Protein AF-0000000078832666 (afdb_homodimer)

Organism: Myxococcus xanthus (strain DK1622) (NCBI:txid246197)

InterPro domains:
  IPR035223 Protein of unknown function DUF5335 [PF17269] (32-147)

Structure (mmCIF, N/CA/C/O backbone):
data_AF-0000000078832666-model_v1
#
loop_
_entity.id
_entity.type
_entity.pdbx_description
1 polymer 'Uncharacterized protein'
#
loop_
_atom_site.group_PDB
_atom_site.id
_atom_site.type_symbol
_atom_site.label_atom_id
_atom_site.label_alt_id
_atom_site.label_comp_id
_atom_site.label_asym_id
_atom_site.label_entity_id
_atom_site.label_seq_id
_atom_site.pdbx_PDB_ins_code
_atom_site.Cartn_x
_atom_site.Cartn_y
_atom_site.Cartn_z
_atom_site.occupancy
_atom_site.B_iso_or_equiv
_atom_site.auth_seq_id
_atom_site.auth_comp_id
_atom_site.auth_asym_id
_atom_site.auth_atom_id
_atom_site.pdbx_PDB_model_num
ATOM 1 N N . MET A 1 1 ? 48.719 45.406 58.094 1 28.77 1 MET A N 1
ATOM 2 C CA . MET A 1 1 ? 47.281 45.094 58.125 1 28.77 1 MET A CA 1
ATOM 3 C C . MET A 1 1 ? 46.875 44.344 56.844 1 28.77 1 MET A C 1
ATOM 5 O O . MET A 1 1 ? 47.125 44.812 55.75 1 28.77 1 MET A O 1
ATOM 9 N N . PRO A 1 2 ? 46.875 42.969 56.812 1 40.22 2 PRO A N 1
ATOM 10 C CA . PRO A 1 2 ? 46.688 42.156 55.625 1 40.22 2 PRO A CA 1
ATOM 11 C C . PRO A 1 2 ? 45.312 42.344 54.969 1 40.22 2 PRO A C 1
ATOM 13 O O . PRO A 1 2 ? 44.344 42.719 55.656 1 40.22 2 PRO A O 1
ATOM 16 N N . GLY A 1 3 ? 45.219 42.969 53.781 1 34.78 3 GLY A N 1
ATOM 17 C CA . GLY A 1 3 ? 44.062 43.344 53 1 34.78 3 GLY A CA 1
ATOM 18 C C . GLY A 1 3 ? 43.156 42.156 52.719 1 34.78 3 GLY A C 1
ATOM 19 O O . GLY A 1 3 ? 43.625 41.062 52.375 1 34.78 3 GLY A O 1
ATOM 20 N N . LYS A 1 4 ? 42.031 42.125 53.438 1 39.5 4 LYS A N 1
ATOM 21 C CA . LYS A 1 4 ? 40.938 41.156 53.438 1 39.5 4 LYS A CA 1
ATOM 22 C C . LYS A 1 4 ? 40.406 40.938 52.031 1 39.5 4 LYS A C 1
ATOM 24 O O . LYS A 1 4 ? 39.875 41.875 51.406 1 39.5 4 LYS A O 1
ATOM 29 N N . GLN A 1 5 ? 41.094 40.188 51.188 1 34.72 5 GLN A N 1
ATOM 30 C CA . GLN A 1 5 ? 40.531 39.906 49.875 1 34.72 5 GLN A CA 1
ATOM 31 C C . GLN A 1 5 ? 39.125 39.344 49.969 1 34.72 5 GLN A C 1
ATOM 33 O O . GLN A 1 5 ? 38.906 38.406 50.75 1 34.72 5 GLN A O 1
ATOM 38 N N . ALA A 1 6 ? 38.156 40.094 49.688 1 35.28 6 ALA A N 1
ATOM 39 C CA . ALA A 1 6 ? 36.719 39.812 49.594 1 35.28 6 ALA A CA 1
ATOM 40 C C . ALA A 1 6 ? 36.469 38.562 48.75 1 35.28 6 ALA A C 1
ATOM 42 O O . ALA A 1 6 ? 36.875 38.531 47.594 1 35.28 6 ALA A O 1
ATOM 43 N N . ARG A 1 7 ? 36.406 37.406 49.312 1 34.41 7 ARG A N 1
ATOM 44 C CA . ARG A 1 7 ? 36.031 36.156 48.656 1 34.41 7 ARG A CA 1
ATOM 45 C C . ARG A 1 7 ? 34.719 36.281 47.906 1 34.41 7 ARG A C 1
ATOM 47 O O . ARG A 1 7 ? 33.719 36.719 48.5 1 34.41 7 ARG A O 1
ATOM 54 N N . SER A 1 8 ? 34.781 36.656 46.594 1 31.84 8 SER A N 1
ATOM 55 C CA . SER A 1 8 ? 33.594 36.75 45.719 1 31.84 8 SER A CA 1
ATOM 56 C C . SER A 1 8 ? 32.688 35.531 45.875 1 31.84 8 SER A C 1
ATOM 58 O O . SER A 1 8 ? 33.188 34.406 45.938 1 31.84 8 SER A O 1
ATOM 60 N N . THR A 1 9 ? 31.609 35.656 46.656 1 35.62 9 THR A N 1
ATOM 61 C CA . THR A 1 9 ? 30.594 34.625 46.844 1 35.62 9 THR A CA 1
ATOM 62 C C . THR A 1 9 ? 30.047 34.156 45.5 1 35.62 9 THR A C 1
ATOM 64 O O . THR A 1 9 ? 29.719 34.938 44.625 1 35.62 9 THR A O 1
ATOM 67 N N . PRO A 1 10 ? 30.578 33.031 45 1 36.12 10 PRO A N 1
ATOM 68 C CA . PRO A 1 10 ? 30.094 32.531 43.719 1 36.12 10 PRO A CA 1
ATOM 69 C C . PRO A 1 10 ? 28.562 32.531 43.625 1 36.12 10 PRO A C 1
ATOM 71 O O . PRO A 1 10 ? 27.875 32.25 44.594 1 36.12 10 PRO A O 1
ATOM 74 N N . ARG A 1 11 ? 27.938 33.438 42.812 1 31.14 11 ARG A N 1
ATOM 75 C CA . ARG A 1 11 ? 26.516 33.5 42.531 1 31.14 11 ARG A CA 1
ATOM 76 C C . ARG A 1 11 ? 25.969 32.125 42.156 1 31.14 11 ARG A C 1
ATOM 78 O O . ARG A 1 11 ? 26.5 31.453 41.281 1 31.14 11 ARG A O 1
ATOM 85 N N . THR A 1 12 ? 25.359 31.422 43.125 1 30.7 12 THR A N 1
ATOM 86 C CA . THR A 1 12 ? 24.641 30.172 42.906 1 30.7 12 THR A CA 1
ATOM 87 C C . THR A 1 12 ? 23.594 30.328 41.812 1 30.7 12 THR A C 1
ATOM 89 O O . THR A 1 12 ? 22.766 31.234 41.844 1 30.7 12 THR A O 1
ATOM 92 N N . HIS A 1 13 ? 23.906 30.047 40.531 1 27.94 13 HIS A N 1
ATOM 93 C CA . HIS A 1 13 ? 22.953 29.984 39.438 1 27.94 13 HIS A CA 1
ATOM 94 C C . HIS A 1 13 ? 21.719 29.172 39.844 1 27.94 13 HIS A C 1
ATOM 96 O O . HIS A 1 13 ? 21.844 28.062 40.375 1 27.94 13 HIS A O 1
ATOM 102 N N . LYS A 1 14 ? 20.656 29.906 40.25 1 32.69 14 LYS A N 1
ATOM 103 C CA . LYS A 1 14 ? 19.391 29.234 40.469 1 32.69 14 LYS A CA 1
ATOM 104 C C . LYS A 1 14 ? 19.031 28.312 39.312 1 32.69 14 LYS A C 1
ATOM 106 O O . LYS A 1 14 ? 19.078 28.719 38.156 1 32.69 14 LYS A O 1
ATOM 111 N N . PRO A 1 15 ? 19.047 26.984 39.5 1 29.42 15 PRO A N 1
ATOM 112 C CA . PRO A 1 15 ? 18.609 26.094 38.406 1 29.42 15 PRO A CA 1
ATOM 113 C C . PRO A 1 15 ? 17.188 26.406 37.938 1 29.42 15 PRO A C 1
ATOM 115 O O . PRO A 1 15 ? 16.297 26.656 38.75 1 29.42 15 PRO A O 1
ATOM 118 N N . TYR A 1 16 ? 16.953 27.172 36.875 1 27.92 16 TYR A N 1
ATOM 119 C CA . TYR A 1 16 ? 15.633 27.281 36.25 1 27.92 16 TYR A CA 1
ATOM 120 C C . TYR A 1 16 ? 14.953 25.922 36.188 1 27.92 16 TYR A C 1
ATOM 122 O O . TYR A 1 16 ? 15.438 24.984 35.531 1 27.92 16 TYR A O 1
ATOM 130 N N . GLY A 1 17 ? 14.336 25.422 37.219 1 27.14 17 GLY A N 1
ATOM 131 C CA . GLY A 1 17 ? 13.438 24.281 37.188 1 27.14 17 GLY A CA 1
ATOM 132 C C . GLY A 1 17 ? 12.422 24.359 36.062 1 27.14 17 GLY A C 1
ATOM 133 O O . GLY A 1 17 ? 11.523 25.188 36.094 1 27.14 17 GLY A O 1
ATOM 134 N N . PHE A 1 18 ? 12.719 24.203 34.812 1 31.17 18 PHE A N 1
ATOM 135 C CA . PHE A 1 18 ? 11.695 23.953 33.781 1 31.17 18 PHE A CA 1
ATOM 136 C C . PHE A 1 18 ? 10.648 22.969 34.281 1 31.17 18 PHE A C 1
ATOM 138 O O . PHE A 1 18 ? 10.914 21.766 34.375 1 31.17 18 PHE A O 1
ATOM 145 N N . ALA A 1 19 ? 9.82 23.328 35.188 1 30.55 19 ALA A N 1
ATOM 146 C CA . ALA A 1 19 ? 8.633 22.516 35.438 1 30.55 19 ALA A CA 1
ATOM 147 C C . ALA A 1 19 ? 7.941 22.125 34.156 1 30.55 19 ALA A C 1
ATOM 149 O O . ALA A 1 19 ? 7.531 22.984 33.375 1 30.55 19 ALA A O 1
ATOM 150 N N . GLU A 1 20 ? 8.344 21.109 33.531 1 36.34 20 GLU A N 1
ATOM 151 C CA . GLU A 1 20 ? 7.504 20.484 32.531 1 36.34 20 GLU A CA 1
ATOM 152 C C . GLU A 1 20 ? 6.039 20.469 32.938 1 36.34 20 GLU A C 1
ATOM 154 O O . GLU A 1 20 ? 5.684 19.844 33.938 1 36.34 20 GLU A O 1
ATOM 159 N N . GLN A 1 21 ? 5.441 21.578 32.875 1 33.34 21 GLN A N 1
ATOM 160 C CA . GLN A 1 21 ? 3.998 21.562 33.094 1 33.34 21 GLN A CA 1
ATOM 161 C C . GLN A 1 21 ? 3.346 20.391 32.406 1 33.34 21 GLN A C 1
ATOM 163 O O . GLN A 1 21 ? 3.123 20.422 31.188 1 33.34 21 GLN A O 1
ATOM 168 N N . ARG A 1 22 ? 3.736 19.188 32.656 1 36.84 22 ARG A N 1
ATOM 169 C CA . ARG A 1 22 ? 2.912 18.047 32.25 1 36.84 22 ARG A CA 1
ATOM 170 C C . ARG A 1 22 ? 1.461 18.25 32.688 1 36.84 22 ARG A C 1
ATOM 172 O O . ARG A 1 22 ? 1.189 18.562 33.844 1 36.84 22 ARG A O 1
ATOM 179 N N . ASN A 1 23 ? 0.633 18.703 31.828 1 40.34 23 ASN A N 1
ATOM 180 C CA . ASN A 1 23 ? -0.759 18.719 32.25 1 40.34 23 ASN A CA 1
ATOM 181 C C . ASN A 1 23 ? -1.126 17.453 33.031 1 40.34 23 ASN A C 1
ATOM 183 O O . ASN A 1 23 ? -0.578 16.391 32.781 1 40.34 23 ASN A O 1
ATOM 187 N N . PRO A 1 24 ? -1.604 17.438 34.156 1 41.22 24 PRO A N 1
ATOM 188 C CA . PRO A 1 24 ? -1.854 16.391 35.156 1 41.22 24 PRO A CA 1
ATOM 189 C C . PRO A 1 24 ? -2.299 15.078 34.5 1 41.22 24 PRO A C 1
ATOM 191 O O . PRO A 1 24 ? -1.975 14 35 1 41.22 24 PRO A O 1
ATOM 194 N N . GLU A 1 25 ? -3.498 15.047 33.75 1 46.56 25 GLU A N 1
ATOM 195 C CA . GLU A 1 25 ? -4.09 13.742 33.438 1 46.56 25 GLU A CA 1
ATOM 196 C C . GLU A 1 25 ? -3.24 12.977 32.438 1 46.56 25 GLU A C 1
ATOM 198 O O . GLU A 1 25 ? -3.529 11.812 32.156 1 46.56 25 GLU A O 1
ATOM 203 N N . GLY A 1 26 ? -2.037 13.133 32.188 1 46.75 26 GLY A N 1
ATOM 204 C CA . GLY A 1 26 ? -1.069 12.578 31.25 1 46.75 26 GLY A CA 1
ATOM 205 C C . GLY A 1 26 ? -1.491 12.711 29.812 1 46.75 26 GLY A C 1
ATOM 206 O O . GLY A 1 26 ? -1.024 11.961 28.938 1 46.75 26 GLY A O 1
ATOM 207 N N . LYS A 1 27 ? -2.703 13.234 29.625 1 50.34 27 LYS A N 1
ATOM 208 C CA . LYS A 1 27 ? -3.273 13.328 28.297 1 50.34 27 LYS A CA 1
ATOM 209 C C . LYS A 1 27 ? -2.434 14.242 27.391 1 50.34 27 LYS A C 1
ATOM 211 O O . LYS A 1 27 ? -2.148 15.383 27.766 1 50.34 27 LYS A O 1
ATOM 216 N N . HIS A 1 28 ? -1.404 13.727 26.734 1 54.88 28 HIS A N 1
ATOM 217 C CA . HIS A 1 28 ? -0.66 14.445 25.719 1 54.88 28 HIS A CA 1
ATOM 218 C C . HIS A 1 28 ? -1.58 15.344 24.891 1 54.88 28 HIS A C 1
ATOM 220 O O . HIS A 1 28 ? -2.654 14.922 24.469 1 54.88 28 HIS A O 1
ATOM 226 N N . MET A 1 29 ? -1.507 16.578 25.219 1 65.25 29 MET A N 1
ATOM 227 C CA . MET A 1 29 ? -2.336 17.562 24.516 1 65.25 29 MET A CA 1
ATOM 228 C C . MET A 1 29 ? -2.004 17.594 23.031 1 65.25 29 MET A C 1
ATOM 230 O O . MET A 1 29 ? -0.833 17.547 22.656 1 65.25 29 MET A O 1
ATOM 234 N N . HIS A 1 30 ? -2.779 17.031 22.156 1 80.38 30 HIS A N 1
ATOM 235 C CA . HIS A 1 30 ? -2.717 17.094 20.703 1 80.38 30 HIS A CA 1
ATOM 236 C C . HIS A 1 30 ? -3.396 18.344 20.172 1 80.38 30 HIS A C 1
ATOM 238 O O . HIS A 1 30 ? -4.316 18.875 20.797 1 80.38 30 HIS A O 1
ATOM 244 N N . HIS A 1 31 ? -2.537 19.156 19.422 1 91.38 31 HIS A N 1
ATOM 245 C CA . HIS A 1 31 ? -3.113 20.281 18.672 1 91.38 31 HIS A CA 1
ATOM 246 C C . HIS A 1 31 ? -3.393 19.891 17.234 1 91.38 31 HIS A C 1
ATOM 248 O O . HIS A 1 31 ? -2.572 19.234 16.594 1 91.38 31 HIS A O 1
ATOM 254 N N . THR A 1 32 ? -4.551 20.219 16.781 1 95.62 32 THR A N 1
ATOM 255 C CA . THR A 1 32 ? -4.93 19.969 15.406 1 95.62 32 THR A CA 1
ATOM 256 C C . THR A 1 32 ? -5.07 21.266 14.625 1 95.62 32 THR A C 1
ATOM 258 O O . THR A 1 32 ? -5.754 22.188 15.07 1 95.62 32 THR A O 1
ATOM 261 N N . ARG A 1 33 ? -4.297 21.344 13.516 1 96.31 33 ARG A N 1
ATOM 262 C CA . ARG A 1 33 ? -4.336 22.531 12.664 1 96.31 33 ARG A CA 1
ATOM 263 C C . ARG A 1 33 ? -4.789 22.172 11.25 1 96.31 33 ARG A C 1
ATOM 265 O O . ARG A 1 33 ? -4.289 21.219 10.656 1 96.31 33 ARG A O 1
ATOM 272 N N . GLU A 1 34 ? -5.723 22.969 10.734 1 98.06 34 GLU A N 1
ATOM 273 C CA . GLU A 1 34 ? -6.098 22.797 9.336 1 98.06 34 GLU A CA 1
ATOM 274 C C . GLU A 1 34 ? -5.16 23.578 8.414 1 98.06 34 GLU A C 1
ATOM 276 O O . GLU A 1 34 ? -4.875 24.75 8.664 1 98.06 34 GLU A O 1
ATOM 281 N N . ILE A 1 35 ? -4.695 22.938 7.375 1 98.31 35 ILE A N 1
ATOM 282 C CA . ILE A 1 35 ? -3.85 23.594 6.383 1 98.31 35 ILE A CA 1
ATOM 283 C C . ILE A 1 35 ? -4.719 24.25 5.309 1 98.31 35 ILE A C 1
ATOM 285 O O . ILE A 1 35 ? -5.539 23.578 4.68 1 98.31 35 ILE A O 1
ATOM 289 N N . PRO A 1 36 ? -4.566 25.578 5.121 1 98.19 36 PRO A N 1
ATOM 290 C CA . PRO A 1 36 ? -5.363 26.219 4.074 1 98.19 36 PRO A CA 1
ATOM 291 C C . PRO A 1 36 ? -5.086 25.656 2.686 1 98.19 36 PRO A C 1
ATOM 293 O O . PRO A 1 36 ? -3.941 25.328 2.365 1 98.19 36 PRO A O 1
ATOM 296 N N . ARG A 1 37 ? -6.09 25.578 1.896 1 96.5 37 ARG A N 1
ATOM 297 C CA . ARG A 1 37 ? -6.023 24.938 0.587 1 96.5 37 ARG A CA 1
ATOM 298 C C . ARG A 1 37 ? -4.945 25.578 -0.281 1 96.5 37 ARG A C 1
ATOM 300 O O . ARG A 1 37 ? -4.242 24.875 -1.016 1 96.5 37 ARG A O 1
ATOM 307 N N . GLU A 1 38 ? -4.82 26.859 -0.202 1 95.69 38 GLU A N 1
ATOM 308 C CA . GLU A 1 38 ? -3.842 27.578 -1.016 1 95.69 38 GLU A CA 1
ATOM 309 C C . GLU A 1 38 ? -2.416 27.172 -0.643 1 95.69 38 GLU A C 1
ATOM 311 O O . GLU A 1 38 ? -1.483 27.391 -1.42 1 95.69 38 GLU A O 1
ATOM 316 N N . GLY A 1 39 ? -2.248 26.562 0.515 1 97.19 39 GLY A N 1
ATOM 317 C CA . GLY A 1 39 ? -0.921 26.203 0.987 1 97.19 39 GLY A CA 1
ATOM 318 C C . GLY A 1 39 ? -0.643 24.703 0.899 1 97.19 39 GLY A C 1
ATOM 319 O O . GLY A 1 39 ? 0.444 24.25 1.259 1 97.19 39 GLY A O 1
ATOM 320 N N . TRP A 1 40 ? -1.52 23.922 0.381 1 98 40 TRP A N 1
ATOM 321 C CA . TRP A 1 40 ? -1.39 22.469 0.393 1 98 40 TRP A CA 1
ATOM 322 C C . TRP A 1 40 ? -0.119 22.031 -0.327 1 98 40 TRP A C 1
ATOM 324 O O . TRP A 1 40 ? 0.646 21.219 0.193 1 98 40 TRP A O 1
ATOM 334 N N . GLY A 1 41 ? 0.063 22.516 -1.473 1 97.12 41 GLY A N 1
ATOM 335 C CA . GLY A 1 41 ? 1.213 22.125 -2.27 1 97.12 41 GLY A CA 1
ATOM 336 C C . GLY A 1 41 ? 2.537 22.375 -1.57 1 97.12 41 GLY A C 1
ATOM 337 O O . GLY A 1 41 ? 3.373 21.469 -1.474 1 97.12 41 GLY A O 1
ATOM 338 N N . ASP A 1 42 ? 2.705 23.562 -1.085 1 97.88 42 ASP A N 1
ATOM 339 C CA . ASP A 1 42 ? 3.939 23.938 -0.396 1 97.88 42 ASP A CA 1
ATOM 340 C C . ASP A 1 42 ? 4.109 23.125 0.89 1 97.88 42 ASP A C 1
ATOM 342 O O . ASP A 1 42 ? 5.211 22.672 1.197 1 97.88 42 ASP A O 1
ATOM 346 N N . TYR A 1 43 ? 3.037 23.016 1.663 1 98.25 43 TYR A N 1
ATOM 347 C CA . TYR A 1 43 ? 3.1 22.297 2.934 1 98.25 43 TYR A CA 1
ATOM 348 C C . TYR A 1 43 ? 3.488 20.844 2.723 1 98.25 43 TYR A C 1
ATOM 350 O O . TYR A 1 43 ? 4.375 20.328 3.408 1 98.25 43 TYR A O 1
ATOM 358 N N . LEU A 1 44 ? 2.865 20.188 1.742 1 98.56 44 LEU A N 1
ATOM 359 C CA . LEU A 1 44 ? 3.119 18.781 1.491 1 98.56 44 LEU A CA 1
ATOM 360 C C . LEU A 1 44 ? 4.523 18.562 0.938 1 98.56 44 LEU A C 1
ATOM 362 O O . LEU A 1 44 ? 5.195 17.594 1.287 1 98.56 44 LEU A O 1
ATOM 366 N N . ALA A 1 45 ? 4.953 19.453 0.082 1 98.19 45 ALA A N 1
ATOM 367 C CA . ALA A 1 45 ? 6.316 19.375 -0.437 1 98.19 45 ALA A CA 1
ATOM 368 C C . ALA A 1 45 ? 7.34 19.484 0.689 1 98.19 45 ALA A C 1
ATOM 370 O O . ALA A 1 45 ? 8.297 18.703 0.748 1 98.19 45 ALA A O 1
ATOM 371 N N . LEU A 1 46 ? 7.141 20.5 1.533 1 98.06 46 LEU A N 1
ATOM 372 C CA . LEU A 1 46 ? 8.023 20.688 2.678 1 98.06 46 LEU A CA 1
ATOM 373 C C . LEU A 1 46 ? 8.008 19.453 3.586 1 98.06 46 LEU A C 1
ATOM 375 O O . LEU A 1 46 ? 9.062 18.969 3.99 1 98.06 46 LEU A O 1
ATOM 379 N N . LEU A 1 47 ? 6.828 19 3.895 1 98 47 LEU A N 1
ATOM 380 C CA . LEU A 1 47 ? 6.66 17.844 4.758 1 98 47 LEU A CA 1
ATOM 381 C C . LEU A 1 47 ? 7.371 16.625 4.176 1 98 47 LEU A C 1
ATOM 383 O O . LEU A 1 47 ? 8.047 15.891 4.898 1 98 47 LEU A O 1
ATOM 387 N N . SER A 1 48 ? 7.125 16.391 2.902 1 98.38 48 SER A N 1
ATOM 388 C CA . SER A 1 48 ? 7.754 15.258 2.221 1 98.38 48 SER A CA 1
ATOM 389 C C . SER A 1 48 ? 9.266 15.289 2.383 1 98.38 48 SER A C 1
ATOM 391 O O . SER A 1 48 ? 9.891 14.258 2.652 1 98.38 48 SER A O 1
ATOM 393 N N . ASN A 1 49 ? 9.812 16.438 2.24 1 98.19 49 ASN A N 1
ATOM 394 C CA . ASN A 1 49 ? 11.258 16.578 2.379 1 98.19 49 ASN A CA 1
ATOM 395 C C . ASN A 1 49 ? 11.703 16.391 3.826 1 98.19 49 ASN A C 1
ATOM 397 O O . ASN A 1 49 ? 12.648 15.641 4.09 1 98.19 49 ASN A O 1
ATOM 401 N N . LEU A 1 50 ? 11 16.984 4.734 1 96.81 50 LEU A N 1
ATOM 402 C CA . LEU A 1 50 ? 11.367 16.953 6.148 1 96.81 50 LEU A CA 1
ATOM 403 C C . LEU A 1 50 ? 11.25 15.539 6.707 1 96.81 50 LEU A C 1
ATOM 405 O O . LEU A 1 50 ? 12.047 15.125 7.555 1 96.81 50 LEU A O 1
ATOM 409 N N . GLU A 1 51 ? 10.242 14.812 6.234 1 96.62 51 GLU A N 1
ATOM 410 C CA . GLU A 1 51 ? 9.93 13.516 6.828 1 96.62 51 GLU A CA 1
ATOM 411 C C . GLU A 1 51 ? 10.406 12.375 5.941 1 96.62 51 GLU A C 1
ATOM 413 O O . GLU A 1 51 ? 9.992 11.227 6.125 1 96.62 51 GLU A O 1
ATOM 418 N N . ARG A 1 52 ? 11.234 12.656 4.984 1 96.56 52 ARG A N 1
ATOM 419 C CA . ARG A 1 52 ? 11.781 11.617 4.117 1 96.56 52 ARG A CA 1
ATOM 420 C C . ARG A 1 52 ? 12.391 10.484 4.938 1 96.56 52 ARG A C 1
ATOM 422 O O . ARG A 1 52 ? 13.094 10.734 5.922 1 96.56 52 ARG A O 1
ATOM 429 N N . ASP A 1 53 ? 12.047 9.25 4.664 1 95.62 53 ASP A N 1
ATOM 430 C CA . ASP A 1 53 ? 12.578 8.031 5.258 1 95.62 53 ASP A CA 1
ATOM 431 C C . ASP A 1 53 ? 12.016 7.812 6.66 1 95.62 53 ASP A C 1
ATOM 433 O O . ASP A 1 53 ? 12.344 6.824 7.324 1 95.62 53 ASP A O 1
ATOM 437 N N . HIS A 1 54 ? 11.164 8.758 7.121 1 95.81 54 HIS A N 1
ATOM 438 C CA . HIS A 1 54 ? 10.492 8.578 8.398 1 95.81 54 HIS A CA 1
ATOM 439 C C . HIS A 1 54 ? 9.484 7.43 8.336 1 95.81 54 HIS A C 1
ATOM 441 O O . HIS A 1 54 ? 8.742 7.305 7.355 1 95.81 54 HIS A O 1
ATOM 447 N N . TRP A 1 55 ? 9.453 6.621 9.367 1 95.56 55 TRP A N 1
ATOM 448 C CA . TRP A 1 55 ? 8.523 5.492 9.391 1 95.56 55 TRP A CA 1
ATOM 449 C C . TRP A 1 55 ? 7.098 5.961 9.648 1 95.56 55 TRP A C 1
ATOM 451 O O . TRP A 1 55 ? 6.848 6.738 10.57 1 95.56 55 TRP A O 1
ATOM 461 N N . VAL A 1 56 ? 6.215 5.441 8.742 1 97.19 56 VAL A N 1
ATOM 462 C CA . VAL A 1 56 ? 4.816 5.844 8.875 1 97.19 56 VAL A CA 1
ATOM 463 C C . VAL A 1 56 ? 3.914 4.617 8.773 1 97.19 56 VAL A C 1
ATOM 465 O O . VAL A 1 56 ? 4.32 3.584 8.234 1 97.19 56 VAL A O 1
ATOM 468 N N . ARG A 1 57 ? 2.771 4.715 9.297 1 96.31 57 ARG A N 1
ATOM 469 C CA . ARG A 1 57 ? 1.634 3.828 9.078 1 96.31 57 ARG A CA 1
ATOM 470 C C . ARG A 1 57 ? 0.463 4.582 8.461 1 96.31 57 ARG A C 1
ATOM 472 O O . ARG A 1 57 ? 0.204 5.734 8.812 1 96.31 57 ARG A O 1
ATOM 479 N N . ILE A 1 58 ? -0.26 3.93 7.539 1 97.56 58 ILE A N 1
ATOM 480 C CA . ILE A 1 58 ? -1.366 4.594 6.859 1 97.56 58 ILE A CA 1
ATOM 481 C C . ILE A 1 58 ? -2.658 3.816 7.09 1 97.56 58 ILE A C 1
ATOM 483 O O . ILE A 1 58 ? -2.68 2.588 6.973 1 97.56 58 ILE A O 1
ATOM 487 N N . GLU A 1 59 ? -3.688 4.492 7.445 1 96.19 59 GLU A N 1
ATOM 488 C CA . GLU A 1 59 ? -5.031 3.941 7.582 1 96.19 59 GLU A CA 1
ATOM 489 C C . GLU A 1 59 ? -6.059 4.797 6.844 1 96.19 59 GLU A C 1
ATOM 491 O O . GLU A 1 59 ? -5.848 5.996 6.648 1 96.19 59 GLU A O 1
ATOM 496 N N . THR A 1 60 ? -7.082 4.176 6.398 1 96.38 60 THR A N 1
ATOM 497 C CA . THR A 1 60 ? -8.258 4.926 5.957 1 96.38 60 THR A CA 1
ATOM 498 C C . THR A 1 60 ? -9.43 4.707 6.91 1 96.38 60 THR A C 1
ATOM 500 O O . THR A 1 60 ? -9.484 3.699 7.617 1 96.38 60 THR A O 1
ATOM 503 N N . GLU A 1 61 ? -10.195 5.699 6.992 1 95.31 61 GLU A N 1
ATOM 504 C CA . GLU A 1 61 ? -11.43 5.645 7.773 1 95.31 61 GLU A CA 1
ATOM 505 C C . GLU A 1 61 ? -12.617 6.16 6.969 1 95.31 61 GLU A C 1
ATOM 507 O O . GLU A 1 61 ? -12.516 7.184 6.289 1 95.31 61 GLU A O 1
ATOM 512 N N . SER A 1 62 ? -13.672 5.449 6.996 1 93.25 62 SER A N 1
ATOM 513 C CA . SER A 1 62 ? -14.93 5.891 6.406 1 93.25 62 SER A CA 1
ATOM 514 C C . SER A 1 62 ? -16.125 5.426 7.242 1 93.25 62 SER A C 1
ATOM 516 O O . SER A 1 62 ? -15.984 4.562 8.109 1 93.25 62 SER A O 1
ATOM 518 N N . VAL A 1 63 ? -17.25 6.094 7.047 1 90.31 63 VAL A N 1
ATOM 519 C CA . VAL A 1 63 ? -18.484 5.742 7.75 1 90.31 63 VAL A CA 1
ATOM 520 C C . VAL A 1 63 ? -18.891 4.32 7.379 1 90.31 63 VAL A C 1
ATOM 522 O O . VAL A 1 63 ? -19.375 3.568 8.227 1 90.31 63 VAL A O 1
ATOM 525 N N . ASP A 1 64 ? -18.594 3.941 6.18 1 86 64 ASP A N 1
ATOM 526 C CA . ASP A 1 64 ? -19.062 2.664 5.652 1 86 64 ASP A CA 1
ATOM 527 C C . ASP A 1 64 ? -18.219 1.508 6.176 1 86 64 ASP A C 1
ATOM 529 O O . ASP A 1 64 ? -18.734 0.414 6.418 1 86 64 ASP A O 1
ATOM 533 N N . PHE A 1 65 ? -16.922 1.715 6.422 1 84.62 65 PHE A N 1
ATOM 534 C CA . PHE A 1 65 ? -16.031 0.583 6.648 1 84.62 65 PHE A CA 1
ATOM 535 C C . PHE A 1 65 ? -15.273 0.745 7.961 1 84.62 65 PHE A C 1
ATOM 537 O O . PHE A 1 65 ? -14.664 -0.206 8.453 1 84.62 65 PHE A O 1
ATOM 544 N N . GLY A 1 66 ? -15.336 1.877 8.57 1 89.88 66 GLY A N 1
ATOM 545 C CA . GLY A 1 66 ? -14.539 2.129 9.758 1 89.88 66 GLY A CA 1
ATOM 546 C C . GLY A 1 66 ? -13.055 2.268 9.453 1 89.88 66 GLY A C 1
ATOM 547 O O . GLY A 1 66 ? -12.672 2.742 8.383 1 89.88 66 GLY A O 1
ATOM 548 N N . ASP A 1 67 ? -12.258 1.908 10.406 1 91 67 ASP A N 1
ATOM 549 C CA . ASP A 1 67 ? -10.812 2.01 10.266 1 91 67 ASP A CA 1
ATOM 550 C C . ASP A 1 67 ? -10.25 0.823 9.492 1 91 67 ASP A C 1
ATOM 552 O O . ASP A 1 67 ? -10.562 -0.33 9.797 1 91 67 ASP A O 1
ATOM 556 N N . GLN A 1 68 ? -9.523 1.108 8.5 1 90.5 68 GLN A N 1
ATOM 557 C CA . GLN A 1 68 ? -8.898 0.073 7.691 1 90.5 68 GLN A CA 1
ATOM 558 C C . GLN A 1 68 ? -7.398 0.317 7.555 1 90.5 68 GLN A C 1
ATOM 560 O O . GLN A 1 68 ? -6.977 1.387 7.105 1 90.5 68 GLN A O 1
ATOM 565 N N . PRO A 1 69 ? -6.609 -0.677 7.898 1 92.56 69 PRO A N 1
ATOM 566 C CA . PRO A 1 69 ? -5.176 -0.526 7.648 1 92.56 69 PRO A CA 1
ATOM 567 C C . PRO A 1 69 ? -4.828 -0.598 6.16 1 92.56 69 PRO A C 1
ATOM 569 O O . PRO A 1 69 ? -5.312 -1.482 5.453 1 92.56 69 PRO A O 1
ATOM 572 N N . LEU A 1 70 ? -4.105 0.364 5.688 1 94.12 70 LEU A N 1
ATOM 573 C CA . LEU A 1 70 ? -3.68 0.373 4.293 1 94.12 70 LEU A CA 1
ATOM 574 C C . LEU A 1 70 ? -2.234 -0.099 4.16 1 94.12 70 LEU A C 1
ATOM 576 O O . LEU A 1 70 ? -1.958 -1.078 3.465 1 94.12 70 LEU A O 1
ATOM 580 N N . ALA A 1 71 ? -1.4 0.512 4.809 1 92.62 71 ALA A N 1
ATOM 581 C CA . ALA A 1 71 ? 0.017 0.161 4.785 1 92.62 71 ALA A CA 1
ATOM 582 C C . ALA A 1 71 ? 0.574 0.043 6.203 1 92.62 71 ALA A C 1
ATOM 584 O O . ALA A 1 71 ? 0.261 0.863 7.07 1 92.62 71 ALA A O 1
ATOM 585 N N . GLY A 1 72 ? 1.364 -0.994 6.41 1 87.44 72 GLY A N 1
ATOM 586 C CA . GLY A 1 72 ? 2.076 -1.137 7.668 1 87.44 72 GLY A CA 1
ATOM 587 C C . GLY A 1 72 ? 3.17 -0.101 7.859 1 87.44 72 GLY A C 1
ATOM 588 O O . GLY A 1 72 ? 3.174 0.933 7.188 1 87.44 72 GLY A O 1
ATOM 589 N N . ARG A 1 73 ? 4.012 -0.394 8.844 1 92.69 73 ARG A N 1
ATOM 590 C CA . ARG A 1 73 ? 5.121 0.506 9.133 1 92.69 73 ARG A CA 1
ATOM 591 C C . ARG A 1 73 ? 6.16 0.476 8.016 1 92.69 73 ARG A C 1
ATOM 593 O O . ARG A 1 73 ? 6.902 -0.498 7.879 1 92.69 73 ARG A O 1
ATOM 600 N N . LEU A 1 74 ? 6.219 1.556 7.207 1 94.94 74 LEU A N 1
ATOM 601 C CA . LEU A 1 74 ? 7.121 1.696 6.066 1 94.94 74 LEU A CA 1
ATOM 602 C C . LEU A 1 74 ? 7.715 3.1 6.016 1 94.94 74 LEU A C 1
ATOM 604 O O . LEU A 1 74 ? 7.086 4.062 6.461 1 94.94 74 LEU A O 1
ATOM 608 N N . PRO A 1 75 ? 8.898 3.221 5.492 1 96.12 75 PRO A N 1
ATOM 609 C CA . PRO A 1 75 ? 9.469 4.566 5.363 1 96.12 75 PRO A CA 1
ATOM 610 C C . PRO A 1 75 ? 8.734 5.418 4.328 1 96.12 75 PRO A C 1
ATOM 612 O O . PRO A 1 75 ? 8.328 4.91 3.277 1 96.12 75 PRO A O 1
ATOM 615 N N . LEU A 1 76 ? 8.625 6.703 4.66 1 97.88 76 LEU A N 1
ATOM 616 C CA . LEU A 1 76 ? 8.023 7.652 3.732 1 97.88 76 LEU A CA 1
ATOM 617 C C . LEU A 1 76 ? 8.977 7.965 2.58 1 97.88 76 LEU A C 1
ATOM 619 O O . LEU A 1 76 ? 10.148 8.273 2.803 1 97.88 76 LEU A O 1
ATOM 623 N N . VAL A 1 77 ? 8.445 7.84 1.402 1 98.25 77 VAL A N 1
ATOM 624 C CA . VAL A 1 77 ? 9.195 8.227 0.214 1 98.25 77 VAL A CA 1
ATOM 625 C C . VAL A 1 77 ? 8.789 9.633 -0.221 1 98.25 77 VAL A C 1
ATOM 627 O O . VAL A 1 77 ? 9.641 10.508 -0.394 1 98.25 77 VAL A O 1
ATOM 630 N N . GLU A 1 78 ? 7.449 9.812 -0.361 1 98.69 78 GLU A N 1
ATOM 631 C CA . GLU A 1 78 ? 6.988 11.102 -0.87 1 98.69 78 GLU A CA 1
ATOM 632 C C . GLU A 1 78 ? 5.516 11.328 -0.552 1 98.69 78 GLU A C 1
ATOM 634 O O . GLU A 1 78 ? 4.727 10.375 -0.531 1 98.69 78 GLU A O 1
ATOM 639 N N . ILE A 1 79 ? 5.156 12.508 -0.277 1 98.62 79 ILE A N 1
ATOM 640 C CA . ILE A 1 79 ? 3.797 13.031 -0.307 1 98.62 79 ILE A CA 1
ATOM 641 C C . ILE A 1 79 ? 3.736 14.258 -1.217 1 98.62 79 ILE A C 1
ATOM 643 O O . ILE A 1 79 ? 4.547 15.18 -1.084 1 98.62 79 ILE A O 1
ATOM 647 N N . ALA A 1 80 ? 2.773 14.297 -2.123 1 98.06 80 ALA A N 1
ATOM 648 C CA . ALA A 1 80 ? 2.742 15.438 -3.041 1 98.06 80 ALA A CA 1
ATOM 649 C C . ALA A 1 80 ? 1.319 15.711 -3.521 1 98.06 80 ALA A C 1
ATOM 651 O O . ALA A 1 80 ? 0.523 14.781 -3.688 1 98.06 80 ALA A O 1
ATOM 652 N N . LEU A 1 81 ? 1.029 16.922 -3.693 1 97.75 81 LEU A N 1
ATOM 653 C CA . LEU A 1 81 ? -0.188 17.344 -4.383 1 97.75 81 LEU A CA 1
ATOM 654 C C . LEU A 1 81 ? 0.003 17.297 -5.895 1 97.75 81 LEU A C 1
ATOM 656 O O . LEU A 1 81 ? 0.976 17.859 -6.414 1 97.75 81 LEU A O 1
ATOM 660 N N . GLU A 1 82 ? -0.893 16.547 -6.535 1 95.25 82 GLU A N 1
ATOM 661 C CA . GLU A 1 82 ? -0.928 16.516 -7.996 1 95.25 82 GLU A CA 1
ATOM 662 C C . GLU A 1 82 ? -2.115 17.312 -8.539 1 95.25 82 GLU A C 1
ATOM 664 O O . GLU A 1 82 ? -3.27 16.953 -8.289 1 95.25 82 GLU A O 1
ATOM 669 N N . SER A 1 83 ? -1.894 18.344 -9.203 1 87.94 83 SER A N 1
ATOM 670 C CA . SER A 1 83 ? -2.973 19.219 -9.641 1 87.94 83 SER A CA 1
ATOM 671 C C . SER A 1 83 ? -3.17 19.141 -11.156 1 87.94 83 SER A C 1
ATOM 673 O O . SER A 1 83 ? -4.094 19.75 -11.703 1 87.94 83 SER A O 1
ATOM 675 N N . LYS A 1 84 ? -2.359 18.266 -11.781 1 78.5 84 LYS A N 1
ATOM 676 C CA . LYS A 1 84 ? -2.523 18.188 -13.227 1 78.5 84 LYS A CA 1
ATOM 677 C C . LYS A 1 84 ? -3.803 17.438 -13.602 1 78.5 84 LYS A C 1
ATOM 679 O O . LYS A 1 84 ? -4.031 16.312 -13.133 1 78.5 84 LYS A O 1
ATOM 684 N N . GLY A 1 85 ? -4.691 18.062 -14.305 1 70.88 85 GLY A N 1
ATOM 685 C CA . GLY A 1 85 ? -5.828 17.375 -14.898 1 70.88 85 GLY A CA 1
ATOM 686 C C . GLY A 1 85 ? -7.121 17.594 -14.141 1 70.88 85 GLY A C 1
ATOM 687 O O . GLY A 1 85 ? -8.188 17.141 -14.562 1 70.88 85 GLY A O 1
ATOM 688 N N . SER A 1 86 ? -7.047 18 -12.93 1 72.62 86 SER A N 1
ATOM 689 C CA . SER A 1 86 ? -8.281 18.266 -12.195 1 72.62 86 SER A CA 1
ATOM 690 C C . SER A 1 86 ? -8.141 19.484 -11.281 1 72.62 86 SER A C 1
ATOM 692 O O . SER A 1 86 ? -7.066 19.719 -10.719 1 72.62 86 SER A O 1
ATOM 694 N N . ASP A 1 87 ? -9.172 20.234 -11.133 1 76.69 87 ASP A N 1
ATOM 695 C CA . ASP A 1 87 ? -9.219 21.406 -10.273 1 76.69 87 ASP A CA 1
ATOM 696 C C . ASP A 1 87 ? -9.039 21.016 -8.805 1 76.69 87 ASP A C 1
ATOM 698 O O . ASP A 1 87 ? -8.414 21.75 -8.031 1 76.69 87 ASP A O 1
ATOM 702 N N . GLN A 1 88 ? -9.562 19.891 -8.5 1 85.25 88 GLN A N 1
ATOM 703 C CA . GLN A 1 88 ? -9.484 19.516 -7.098 1 85.25 88 GLN A CA 1
ATOM 704 C C . GLN A 1 88 ? -8.156 18.812 -6.793 1 85.25 88 GLN A C 1
ATOM 706 O O . GLN A 1 88 ? -7.734 18.75 -5.637 1 85.25 88 GLN A O 1
ATOM 711 N N . GLY A 1 89 ? -7.574 18.406 -7.836 1 93.62 89 GLY A N 1
ATOM 712 C CA . GLY A 1 89 ? -6.281 17.75 -7.707 1 93.62 89 GLY A CA 1
ATOM 713 C C . GLY A 1 89 ? -6.344 16.438 -6.945 1 93.62 89 GLY A C 1
ATOM 714 O O . GLY A 1 89 ? -7.426 15.898 -6.723 1 93.62 89 GLY A O 1
ATOM 715 N N . SER A 1 90 ? -5.227 15.828 -6.676 1 96.75 90 SER A N 1
ATOM 716 C CA . SER A 1 90 ? -5.059 14.609 -5.895 1 96.75 90 SER A CA 1
ATOM 717 C C . SER A 1 90 ? -3.795 14.672 -5.043 1 96.75 90 SER A C 1
ATOM 719 O O . SER A 1 90 ? -2.881 15.445 -5.332 1 96.75 90 SER A O 1
ATOM 721 N N . VAL A 1 91 ? -3.846 13.977 -3.93 1 98 91 VAL A N 1
ATOM 722 C CA . VAL A 1 91 ? -2.643 13.781 -3.125 1 98 91 VAL A CA 1
ATOM 723 C C . VAL A 1 91 ? -2.104 12.367 -3.326 1 98 91 VAL A C 1
ATOM 725 O O . VAL A 1 91 ? -2.848 11.391 -3.221 1 98 91 VAL A O 1
ATOM 728 N N . GLU A 1 92 ? -0.851 12.32 -3.67 1 98 92 GLU A N 1
ATOM 729 C CA . GLU A 1 92 ? -0.177 11.031 -3.801 1 98 92 GLU A CA 1
ATOM 730 C C . GLU A 1 92 ? 0.79 10.789 -2.645 1 98 92 GLU A C 1
ATOM 732 O O . GLU A 1 92 ? 1.575 11.672 -2.293 1 98 92 GLU A O 1
ATOM 737 N N . ILE A 1 93 ? 0.666 9.594 -2.041 1 98.56 93 ILE A N 1
ATOM 738 C CA . ILE A 1 93 ? 1.547 9.156 -0.963 1 98.56 93 ILE A CA 1
ATOM 739 C C . ILE A 1 93 ? 2.299 7.898 -1.391 1 98.56 93 ILE A C 1
ATOM 741 O O . ILE A 1 93 ? 1.688 6.918 -1.823 1 98.56 93 ILE A O 1
ATOM 745 N N . ILE A 1 94 ? 3.596 7.953 -1.342 1 98.31 94 ILE A N 1
ATOM 746 C CA . ILE A 1 94 ? 4.445 6.809 -1.653 1 98.31 94 ILE A CA 1
ATOM 747 C C . ILE A 1 94 ? 5.246 6.41 -0.417 1 98.31 94 ILE A C 1
ATOM 749 O O . ILE A 1 94 ? 5.875 7.258 0.223 1 98.31 94 ILE A O 1
ATOM 753 N N . VAL A 1 95 ? 5.137 5.121 -0.003 1 97.56 95 VAL A N 1
ATOM 754 C CA . VAL A 1 95 ? 5.898 4.602 1.128 1 97.56 95 VAL A CA 1
ATOM 755 C C . VAL A 1 95 ? 6.605 3.309 0.723 1 97.56 95 VAL A C 1
ATOM 757 O O . VAL A 1 95 ? 6.211 2.656 -0.247 1 97.56 95 VAL A O 1
ATOM 760 N N . GLY A 1 96 ? 7.656 2.992 1.494 1 95.75 96 GLY A N 1
ATOM 761 C CA . GLY A 1 96 ? 8.344 1.729 1.262 1 95.75 96 GLY A CA 1
ATOM 762 C C . GLY A 1 96 ? 9.812 1.898 0.954 1 95.75 96 GLY A C 1
ATOM 763 O O . GLY A 1 96 ? 10.32 3.021 0.92 1 95.75 96 GLY A O 1
ATOM 764 N N . ARG A 1 97 ? 10.477 0.736 0.763 1 92.94 97 ARG A N 1
ATOM 765 C CA . ARG A 1 97 ? 11.883 0.676 0.368 1 92.94 97 ARG A CA 1
ATOM 766 C C . ARG A 1 97 ? 12.016 0.466 -1.137 1 92.94 97 ARG A C 1
ATOM 768 O O . ARG A 1 97 ? 11.039 0.153 -1.816 1 92.94 97 ARG A O 1
ATOM 775 N N . PRO A 1 98 ? 13.18 0.71 -1.652 1 87.56 98 PRO A N 1
ATOM 776 C CA . PRO A 1 98 ? 13.359 0.482 -3.086 1 87.56 98 PRO A CA 1
ATOM 777 C C . PRO A 1 98 ? 12.945 -0.92 -3.52 1 87.56 98 PRO A C 1
ATOM 779 O O . PRO A 1 98 ? 13.344 -1.908 -2.9 1 87.56 98 PRO A O 1
ATOM 782 N N . GLY A 1 99 ? 12.086 -0.971 -4.469 1 86.31 99 GLY A N 1
ATOM 783 C CA . GLY A 1 99 ? 11.617 -2.248 -4.98 1 86.31 99 GLY A CA 1
ATOM 784 C C . GLY A 1 99 ? 10.352 -2.736 -4.297 1 86.31 99 GLY A C 1
ATOM 785 O O . GLY A 1 99 ? 9.719 -3.688 -4.762 1 86.31 99 GLY A O 1
ATOM 786 N N . GLY A 1 100 ? 9.953 -2.104 -3.193 1 91.5 100 GLY A N 1
ATOM 787 C CA . GLY A 1 100 ? 8.781 -2.461 -2.422 1 91.5 100 GLY A CA 1
ATOM 788 C C . GLY A 1 100 ? 7.918 -1.267 -2.055 1 91.5 100 GLY A C 1
ATOM 789 O O . GLY A 1 100 ? 7.453 -1.154 -0.918 1 91.5 100 GLY A O 1
ATOM 790 N N . GLU A 1 101 ? 7.754 -0.386 -3.037 1 95.12 101 GLU A N 1
ATOM 791 C CA . GLU A 1 101 ? 6.961 0.809 -2.766 1 95.12 101 GLU A CA 1
ATOM 792 C C . GLU A 1 101 ? 5.48 0.557 -3.02 1 95.12 101 GLU A C 1
ATOM 794 O O . GLU A 1 101 ? 5.121 -0.26 -3.871 1 95.12 101 GLU A O 1
ATOM 799 N N . VAL A 1 102 ? 4.684 1.253 -2.227 1 96.44 102 VAL A N 1
ATOM 800 C CA . VAL A 1 102 ? 3.246 1.295 -2.471 1 96.44 102 VAL A CA 1
ATOM 801 C C . VAL A 1 102 ? 2.789 2.746 -2.609 1 96.44 102 VAL A C 1
ATOM 803 O O . VAL A 1 102 ? 3.324 3.639 -1.947 1 96.44 102 VAL A O 1
ATOM 806 N N . THR A 1 103 ? 1.854 2.916 -3.504 1 97.12 103 THR A N 1
ATOM 807 C CA . THR A 1 103 ? 1.311 4.242 -3.779 1 97.12 103 THR A CA 1
ATOM 808 C C . THR A 1 103 ? -0.169 4.305 -3.414 1 97.12 103 THR A C 1
ATOM 810 O O . THR A 1 103 ? -0.94 3.41 -3.766 1 97.12 103 THR A O 1
ATOM 813 N N . HIS A 1 104 ? -0.566 5.266 -2.648 1 97.75 104 HIS A N 1
ATOM 814 C CA . HIS A 1 104 ? -1.955 5.613 -2.367 1 97.75 104 HIS A CA 1
ATOM 815 C C . HIS A 1 104 ? -2.305 6.988 -2.924 1 97.75 104 HIS A C 1
ATOM 817 O O . HIS A 1 104 ? -1.571 7.953 -2.703 1 97.75 104 HIS A O 1
ATOM 823 N N . ARG A 1 105 ? -3.373 7.051 -3.619 1 96.94 105 ARG A N 1
ATOM 824 C CA . ARG A 1 105 ? -3.842 8.305 -4.191 1 96.94 105 ARG A CA 1
ATOM 825 C C . ARG A 1 105 ? -5.188 8.711 -3.598 1 96.94 105 ARG A C 1
ATOM 827 O O . ARG A 1 105 ? -6.129 7.918 -3.588 1 96.94 105 ARG A O 1
ATOM 834 N N . ILE A 1 106 ? -5.223 9.844 -3.084 1 97.31 106 ILE A N 1
ATOM 835 C CA . ILE A 1 106 ? -6.457 10.445 -2.582 1 97.31 106 ILE A CA 1
ATOM 836 C C . ILE A 1 106 ? -7.035 11.391 -3.629 1 97.31 106 ILE A C 1
ATOM 838 O O . ILE A 1 106 ? -6.48 12.461 -3.877 1 97.31 106 ILE A O 1
ATOM 842 N N . LEU A 1 107 ? -8.156 11.023 -4.168 1 94.5 107 LEU A N 1
ATOM 843 C CA . LEU A 1 107 ? -8.789 11.875 -5.164 1 94.5 107 LEU A CA 1
ATOM 844 C C . LEU A 1 107 ? -9.656 12.945 -4.496 1 94.5 107 LEU A C 1
ATOM 846 O O . LEU A 1 107 ? -10.328 12.672 -3.5 1 94.5 107 LEU A O 1
ATOM 850 N N . LYS A 1 108 ? -9.617 14.141 -4.992 1 94.62 108 LYS A N 1
ATOM 851 C CA . LYS A 1 108 ? -10.445 15.273 -4.594 1 94.62 108 LYS A CA 1
ATOM 852 C C . LYS A 1 108 ? -10.336 15.531 -3.094 1 94.62 108 LYS A C 1
ATOM 854 O O . LYS A 1 108 ? -11.352 15.617 -2.396 1 94.62 108 LYS A O 1
ATOM 859 N N . PRO A 1 109 ? -9.094 15.695 -2.643 1 97.38 109 PRO A N 1
ATOM 860 C CA . PRO A 1 109 ? -8.984 16.078 -1.232 1 97.38 109 PRO A CA 1
ATOM 861 C C . PRO A 1 109 ? -9.758 17.359 -0.905 1 97.38 109 PRO A C 1
ATOM 863 O O . PRO A 1 109 ? -9.805 18.281 -1.719 1 97.38 109 PRO A O 1
ATOM 866 N N . ASP A 1 110 ? -10.352 17.359 0.303 1 97.38 110 ASP A N 1
ATOM 867 C CA . ASP A 1 110 ? -11.195 18.484 0.709 1 97.38 110 ASP A CA 1
ATOM 868 C C . ASP A 1 110 ? -10.594 19.219 1.903 1 97.38 110 ASP A C 1
ATOM 870 O O . ASP A 1 110 ? -10.695 20.438 1.998 1 97.38 110 ASP A O 1
ATOM 874 N N . HIS A 1 111 ? -9.977 18.453 2.848 1 98.19 111 HIS A N 1
ATOM 875 C CA . HIS A 1 111 ? -9.336 19.047 4.02 1 98.19 111 HIS A CA 1
ATOM 876 C C . HIS A 1 111 ? -8.039 18.312 4.359 1 98.19 111 HIS A C 1
ATOM 878 O O . HIS A 1 111 ? -7.941 17.094 4.191 1 98.19 111 HIS A O 1
ATOM 884 N N . ILE A 1 112 ? -7.098 19.047 4.824 1 98.62 112 ILE A N 1
ATOM 885 C CA . ILE A 1 112 ? -5.867 18.5 5.383 1 98.62 112 ILE A CA 1
ATOM 886 C C . ILE A 1 112 ? -5.648 19.062 6.789 1 98.62 112 ILE A C 1
ATOM 888 O O . ILE A 1 112 ? -5.676 20.266 6.996 1 98.62 112 ILE A O 1
ATOM 892 N N . TYR A 1 113 ? -5.48 18.156 7.754 1 98.44 113 TYR A N 1
ATOM 893 C CA . TYR A 1 113 ? -5.215 18.531 9.141 1 98.44 113 TYR A CA 1
ATOM 894 C C . TYR A 1 113 ? -3.881 17.953 9.609 1 98.44 113 TYR A C 1
ATOM 896 O O . TYR A 1 113 ? -3.539 16.812 9.289 1 98.44 113 TYR A O 1
ATOM 904 N N . ALA A 1 114 ? -3.184 18.75 10.289 1 98.25 114 ALA A N 1
ATOM 905 C CA . ALA A 1 114 ? -1.963 18.328 10.961 1 98.25 114 ALA A CA 1
ATOM 906 C C . ALA A 1 114 ? -2.18 18.219 12.469 1 98.25 114 ALA A C 1
ATOM 908 O O . ALA A 1 114 ? -2.566 19.188 13.117 1 98.25 114 ALA A O 1
ATOM 909 N N . ASP A 1 115 ? -2.027 17.031 12.945 1 97.19 115 ASP A N 1
ATOM 910 C CA . ASP A 1 115 ? -2.053 16.797 14.391 1 97.19 115 ASP A CA 1
ATOM 911 C C . ASP A 1 115 ? -0.641 16.797 14.969 1 97.19 115 ASP A C 1
ATOM 913 O O . ASP A 1 115 ? 0.173 15.93 14.656 1 97.19 115 ASP A O 1
ATOM 917 N N . GLU A 1 116 ? -0.466 17.719 15.875 1 94.75 116 GLU A N 1
ATOM 918 C CA . GLU A 1 116 ? 0.883 17.938 16.391 1 94.75 116 GLU A CA 1
ATOM 919 C C . GLU A 1 116 ? 0.927 17.797 17.906 1 94.75 116 GLU A C 1
ATOM 921 O O . GLU A 1 116 ? -0.057 18.094 18.594 1 94.75 116 GLU A O 1
ATOM 926 N N . SER A 1 117 ? 2.07 17.312 18.375 1 91.19 117 SER A N 1
ATOM 927 C CA . SER A 1 117 ? 2.316 17.281 19.812 1 91.19 117 SER A CA 1
ATOM 928 C C . SER A 1 117 ? 2.482 18.672 20.375 1 91.19 117 SER A C 1
ATOM 930 O O . SER A 1 117 ? 2.498 19.656 19.641 1 91.19 117 SER A O 1
ATOM 932 N N . GLU A 1 118 ? 2.615 18.641 21.719 1 87.12 118 GLU A N 1
ATOM 933 C CA . GLU A 1 118 ? 2.873 19.922 22.391 1 87.12 118 GLU A CA 1
ATOM 934 C C . GLU A 1 118 ? 4.219 20.5 21.969 1 87.12 118 GLU A C 1
ATOM 936 O O . GLU A 1 118 ? 4.379 21.719 21.906 1 87.12 118 GLU A O 1
ATOM 941 N N . SER A 1 119 ? 5.164 19.656 21.656 1 86.5 119 SER A N 1
ATOM 942 C CA . SER A 1 119 ? 6.492 20.094 21.234 1 86.5 119 SER A CA 1
ATOM 943 C C . SER A 1 119 ? 6.492 20.516 19.766 1 86.5 119 SER A C 1
ATOM 945 O O . SER A 1 119 ? 7.504 21.016 19.266 1 86.5 119 SER A O 1
ATOM 947 N N . GLY A 1 120 ? 5.387 20.312 19.078 1 87.44 120 GLY A N 1
ATOM 948 C CA . GLY A 1 120 ? 5.285 20.75 17.688 1 87.44 120 GLY A CA 1
ATOM 949 C C . GLY A 1 120 ? 5.59 19.641 16.703 1 87.44 120 GLY A C 1
ATOM 950 O O . GLY A 1 120 ? 5.605 19.859 15.492 1 87.44 120 GLY A O 1
ATOM 951 N N . GLU A 1 121 ? 5.816 18.453 17.188 1 90.69 121 GLU A N 1
ATOM 952 C CA . GLU A 1 121 ? 6.113 17.328 16.297 1 90.69 121 GLU A CA 1
ATOM 953 C C . GLU A 1 121 ? 4.844 16.797 15.633 1 90.69 121 GLU A C 1
ATOM 955 O O . GLU A 1 121 ? 3.816 16.625 16.297 1 90.69 121 GLU A O 1
ATOM 960 N N . LEU A 1 122 ? 4.922 16.641 14.32 1 95.38 122 LEU A N 1
ATOM 961 C CA . LEU A 1 122 ? 3.779 16.078 13.609 1 95.38 12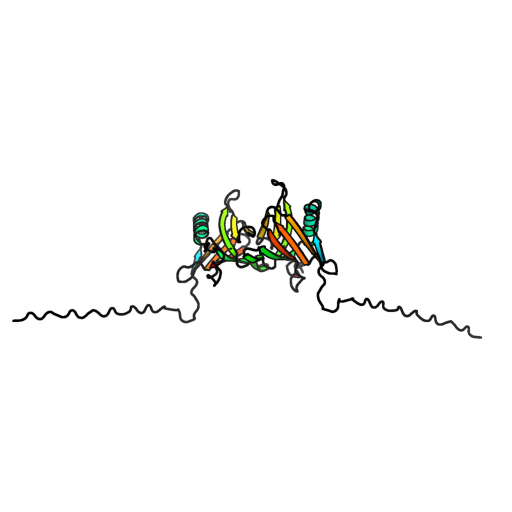2 LEU A CA 1
ATOM 962 C C . LEU A 1 122 ? 3.568 14.625 13.977 1 95.38 122 LEU A C 1
ATOM 964 O O . LEU A 1 122 ? 4.469 13.797 13.805 1 95.38 122 LEU A O 1
ATOM 968 N N . GLU A 1 123 ? 2.396 14.328 14.461 1 96.44 123 GLU A N 1
ATOM 969 C CA . GLU A 1 123 ? 2.084 12.961 14.852 1 96.44 123 GLU A CA 1
ATOM 970 C C . GLU A 1 123 ? 1.218 12.266 13.805 1 96.44 123 GLU A C 1
ATOM 972 O O . GLU A 1 123 ? 1.359 11.062 13.57 1 96.44 123 GLU A O 1
ATOM 977 N N . CYS A 1 124 ? 0.339 13.086 13.227 1 97.75 124 CYS A N 1
ATOM 978 C CA . CYS A 1 124 ? -0.586 12.516 12.25 1 97.75 124 CYS A CA 1
ATOM 979 C C . CYS A 1 124 ? -1.018 13.562 11.234 1 97.75 124 CYS A C 1
ATOM 981 O O . CYS A 1 124 ? -1.306 14.711 11.594 1 97.75 124 CYS A O 1
ATOM 983 N N . LEU A 1 125 ? -0.991 13.211 9.969 1 98.69 125 LEU A N 1
ATOM 984 C CA . LEU A 1 125 ? -1.617 13.977 8.891 1 98.69 125 LEU A CA 1
ATOM 985 C C . LEU A 1 125 ? -2.957 13.359 8.5 1 98.69 125 LEU A C 1
ATOM 987 O O . LEU A 1 125 ? -3.029 12.172 8.172 1 98.69 125 LEU A O 1
ATOM 991 N N . ASP A 1 126 ? -3.961 14.094 8.602 1 98.5 126 ASP A N 1
ATOM 992 C CA . ASP A 1 126 ? -5.332 13.688 8.305 1 98.5 126 ASP A CA 1
ATOM 993 C C . ASP A 1 126 ? -5.844 14.352 7.031 1 98.5 126 ASP A C 1
ATOM 995 O O . ASP A 1 126 ? -6.012 15.578 6.988 1 98.5 126 ASP A O 1
ATOM 999 N N . ILE A 1 127 ? -6.055 13.578 5.973 1 98.5 127 ILE A N 1
ATOM 1000 C CA . ILE A 1 127 ? -6.555 14.094 4.703 1 98.5 127 ILE A CA 1
ATOM 1001 C C . ILE A 1 127 ? -7.949 13.531 4.43 1 98.5 127 ILE A C 1
ATOM 1003 O O . ILE A 1 127 ? -8.125 12.32 4.32 1 98.5 127 ILE A O 1
ATOM 1007 N N . GLU A 1 128 ? -8.898 14.406 4.316 1 98 128 GLU A N 1
ATOM 1008 C CA . GLU A 1 128 ? -10.273 14.023 4.02 1 98 128 GLU A CA 1
ATOM 1009 C C . GLU A 1 128 ? -10.641 14.344 2.576 1 98 128 GLU A C 1
ATOM 1011 O O . GLU A 1 128 ? -10.359 15.445 2.09 1 98 128 GLU A O 1
ATOM 1016 N N . ASP A 1 129 ? -11.273 13.352 1.919 1 97 129 ASP A N 1
ATOM 1017 C CA . ASP A 1 129 ? -11.672 13.625 0.541 1 97 129 ASP A CA 1
ATOM 1018 C C . ASP A 1 129 ? -13.156 13.969 0.454 1 97 129 ASP A C 1
ATOM 1020 O O . ASP A 1 129 ? -13.844 14.039 1.475 1 97 129 ASP A O 1
ATOM 1024 N N . ALA A 1 130 ? -13.625 14.273 -0.72 1 94.56 130 ALA A N 1
ATOM 1025 C CA . ALA A 1 130 ? -14.984 14.742 -0.966 1 94.56 130 ALA A CA 1
ATOM 1026 C C . ALA A 1 130 ? -16 13.672 -0.609 1 94.56 130 ALA A C 1
ATOM 1028 O O . ALA A 1 130 ? -17.188 13.977 -0.384 1 94.56 130 ALA A O 1
ATOM 1029 N N . ASP A 1 131 ? -15.578 12.414 -0.562 1 93.94 131 ASP A N 1
ATOM 1030 C CA . ASP A 1 131 ? -16.484 11.312 -0.246 1 93.94 131 ASP A CA 1
ATOM 1031 C C . ASP A 1 131 ? -16.453 10.984 1.244 1 93.94 131 ASP A C 1
ATOM 1033 O O . ASP A 1 131 ? -16.969 9.945 1.668 1 93.94 131 ASP A O 1
ATOM 1037 N N . GLN A 1 132 ? -15.812 11.75 2.021 1 94.62 132 GLN A N 1
ATOM 1038 C CA . GLN A 1 132 ? -15.742 11.648 3.477 1 94.62 132 GLN A CA 1
ATOM 1039 C C . GLN A 1 132 ? -14.93 10.43 3.908 1 94.62 132 GLN A C 1
ATOM 1041 O O . GLN A 1 132 ? -15.203 9.836 4.949 1 94.62 132 GLN A O 1
ATOM 1046 N N . VAL A 1 133 ? -14.023 10.07 3.045 1 96.19 133 VAL A N 1
ATOM 1047 C CA . VAL A 1 133 ? -13.016 9.094 3.439 1 96.19 133 VAL A CA 1
ATOM 1048 C C . VAL A 1 133 ? -11.773 9.82 3.965 1 96.19 133 VAL A C 1
ATOM 1050 O O . VAL A 1 133 ? -11.266 10.734 3.318 1 96.19 133 VAL A O 1
ATOM 1053 N N . LYS A 1 134 ? -11.375 9.406 5.152 1 97.44 134 LYS A N 1
ATOM 1054 C CA . LYS A 1 134 ? -10.164 9.961 5.754 1 97.44 134 LYS A CA 1
ATOM 1055 C C . LYS A 1 134 ? -8.969 9.047 5.527 1 97.44 134 LYS A C 1
ATOM 1057 O O . LYS A 1 134 ? -9.078 7.828 5.664 1 97.44 134 LYS A O 1
ATOM 1062 N N . THR A 1 135 ? -7.902 9.609 5.031 1 97.75 135 THR A N 1
ATOM 1063 C CA . THR A 1 135 ? -6.598 8.953 5.07 1 97.75 135 THR A CA 1
ATOM 1064 C C . THR A 1 135 ? -5.742 9.516 6.203 1 97.75 135 THR A C 1
ATOM 1066 O O . THR A 1 135 ? -5.477 10.719 6.25 1 97.75 135 THR A O 1
ATOM 1069 N N . LEU A 1 136 ? -5.375 8.641 7.109 1 98.06 136 LEU A N 1
ATOM 1070 C CA . LEU A 1 136 ? -4.539 9.008 8.25 1 98.06 136 LEU A CA 1
ATOM 1071 C C . LEU A 1 136 ? -3.123 8.461 8.078 1 98.06 136 LEU A C 1
ATOM 1073 O O . LEU A 1 136 ? -2.934 7.254 7.898 1 98.06 136 LEU A O 1
ATOM 1077 N N . ILE A 1 137 ? -2.178 9.359 8.023 1 98.38 137 ILE A N 1
ATOM 1078 C CA . ILE A 1 137 ? -0.763 9 8.016 1 98.38 137 ILE A CA 1
ATOM 1079 C C . ILE A 1 137 ? -0.163 9.227 9.398 1 98.38 137 ILE A C 1
ATOM 1081 O O . ILE A 1 137 ? -0.022 10.375 9.836 1 98.38 137 ILE A O 1
ATOM 1085 N N . PHE A 1 138 ? 0.235 8.195 10.039 1 97.81 138 PHE A N 1
ATOM 1086 C CA . PHE A 1 138 ? 0.825 8.273 11.375 1 97.81 138 PHE A CA 1
ATOM 1087 C C . PHE A 1 138 ? 2.348 8.273 11.289 1 97.81 138 PHE A C 1
ATOM 1089 O O . PHE A 1 138 ? 2.945 7.348 10.742 1 97.81 138 PHE A O 1
ATOM 1096 N N . PHE A 1 139 ? 2.891 9.312 11.82 1 97.06 139 PHE A N 1
ATOM 1097 C CA . PHE A 1 139 ? 4.344 9.406 11.891 1 97.06 139 PHE A CA 1
ATOM 1098 C C . PHE A 1 139 ? 4.863 8.758 13.172 1 97.06 139 PHE A C 1
ATOM 1100 O O . PHE A 1 139 ? 4.668 9.289 14.266 1 97.06 139 PHE A O 1
ATOM 1107 N N . GLU A 1 140 ? 5.527 7.648 12.961 1 94.44 140 GLU A N 1
ATOM 1108 C CA . GLU A 1 140 ? 5.883 6.785 14.086 1 94.44 140 GLU A CA 1
ATOM 1109 C C . GLU A 1 140 ? 7.16 7.27 14.766 1 94.44 140 GLU A C 1
ATOM 1111 O O . GLU A 1 140 ? 8.094 7.723 14.102 1 94.44 140 GLU A O 1
ATOM 1116 N N . PRO A 1 141 ? 7.105 7.105 16.047 1 87.62 141 PRO A N 1
ATOM 1117 C CA . PRO A 1 141 ? 8.367 7.406 16.719 1 87.62 141 PRO A CA 1
ATOM 1118 C C . PRO A 1 141 ? 9.5 6.465 16.312 1 87.62 141 PRO A C 1
ATOM 1120 O O . PRO A 1 141 ? 9.242 5.34 15.875 1 87.62 141 PRO A O 1
ATOM 1123 N N . GLN A 1 142 ? 10.695 6.988 16.312 1 81.94 142 GLN A N 1
ATOM 1124 C CA . GLN A 1 142 ? 11.859 6.188 15.953 1 81.94 142 GLN A CA 1
ATOM 1125 C C . GLN A 1 142 ? 12.039 5.016 16.906 1 81.94 142 GLN A C 1
ATOM 1127 O O . GLN A 1 142 ? 11.852 5.164 18.125 1 81.94 142 GLN A O 1
ATOM 1132 N N . ARG A 1 143 ? 11.984 3.91 16.359 1 74.38 143 ARG A N 1
ATOM 1133 C CA . ARG A 1 143 ? 12.258 2.711 17.141 1 74.38 143 ARG A CA 1
ATOM 1134 C C . ARG A 1 143 ? 13.719 2.301 17.016 1 74.38 143 ARG A C 1
ATOM 1136 O O . ARG A 1 143 ? 14.398 2.662 16.062 1 74.38 143 ARG A O 1
ATOM 1143 N N . ALA A 1 144 ? 14.031 1.524 18.078 1 63.34 144 ALA A N 1
ATOM 1144 C CA . ALA A 1 144 ? 15.367 0.938 18.016 1 63.34 144 ALA A CA 1
ATOM 1145 C C . ALA A 1 144 ? 15.523 0.064 16.781 1 63.34 144 ALA A C 1
ATOM 1147 O O . ALA A 1 144 ? 14.633 -0.71 16.438 1 63.34 144 ALA A O 1
ATOM 1148 N N . GLY A 1 145 ? 16.422 0.273 15.812 1 62.22 145 GLY A N 1
ATOM 1149 C CA . GLY A 1 145 ? 16.641 -0.529 14.625 1 62.22 145 GLY A CA 1
ATOM 1150 C C . GLY A 1 145 ? 16.281 0.196 13.336 1 62.22 145 GLY A C 1
ATOM 1151 O O . GLY A 1 145 ? 16.594 -0.279 12.242 1 62.22 145 GLY A O 1
ATOM 1152 N N . ASP A 1 146 ? 15.398 1.195 13.617 1 63.97 146 ASP A N 1
ATOM 1153 C CA . ASP A 1 146 ? 15.062 1.959 12.422 1 63.97 146 ASP A CA 1
ATOM 1154 C C . ASP A 1 146 ? 16.328 2.438 11.703 1 63.97 146 ASP A C 1
ATOM 1156 O O . ASP A 1 146 ? 16.297 2.701 10.5 1 63.97 146 ASP A O 1
ATOM 1160 N N . GLU A 1 147 ? 17.406 2.578 12.383 1 56.12 147 GLU A N 1
ATOM 1161 C CA . GLU A 1 147 ? 18.656 3.088 11.828 1 56.12 147 GLU A CA 1
ATOM 1162 C C . GLU A 1 147 ? 19.281 2.094 10.852 1 56.12 147 GLU A C 1
ATOM 1164 O O . GLU A 1 147 ? 20.047 2.48 9.961 1 56.12 147 GLU A O 1
ATOM 1169 N N . LEU A 1 148 ? 19.156 0.882 11.133 1 49.53 148 LEU A N 1
ATOM 1170 C CA . LEU A 1 148 ? 20.062 -0.067 10.492 1 49.53 148 LEU A CA 1
ATOM 1171 C C . LEU A 1 148 ? 19.953 0.04 8.969 1 49.53 148 LEU A C 1
ATOM 1173 O O . LEU A 1 148 ? 20.812 -0.492 8.25 1 49.53 148 LEU A O 1
ATOM 1177 N N . GLY A 1 149 ? 18.984 0.375 8.336 1 44.5 149 GLY A N 1
ATOM 1178 C CA . GLY A 1 149 ? 19.156 0.261 6.895 1 44.5 149 GLY A CA 1
ATOM 1179 C C . GLY A 1 149 ? 20.141 1.263 6.324 1 44.5 149 GLY A C 1
ATOM 1180 O O . GLY A 1 149 ? 20.391 1.277 5.117 1 44.5 149 GLY A O 1
ATOM 1181 N N . ILE A 1 150 ? 20.328 2.51 6.832 1 40.31 150 ILE A N 1
ATOM 1182 C CA . ILE A 1 150 ? 21.438 3.27 6.285 1 40.31 150 ILE A CA 1
ATOM 1183 C C . ILE A 1 150 ? 22.766 2.734 6.852 1 40.31 150 ILE A C 1
ATOM 1185 O O . ILE A 1 150 ? 23.125 3.047 7.988 1 40.31 150 ILE A O 1
ATOM 1189 N N . GLY A 1 151 ? 22.969 1.56 7.008 1 34.94 151 GLY A N 1
ATOM 1190 C CA . GLY A 1 151 ? 24.281 1.121 7.461 1 34.94 151 GLY A CA 1
ATOM 1191 C C . GLY A 1 151 ? 25.406 1.933 6.867 1 34.94 151 GLY A C 1
ATOM 1192 O O . GLY A 1 151 ? 25.531 2.051 5.648 1 34.94 151 GLY A O 1
ATOM 1193 N N . ALA A 1 152 ? 26.047 2.953 7.559 1 32.53 152 ALA A N 1
ATOM 1194 C CA . ALA A 1 152 ? 27.391 3.438 7.254 1 32.53 152 ALA A CA 1
ATOM 1195 C C . ALA A 1 152 ? 28.344 2.277 6.953 1 32.53 152 ALA A C 1
ATOM 1197 O O . ALA A 1 152 ? 28.297 1.239 7.617 1 32.53 152 ALA A O 1
ATOM 1198 N N . PRO A 1 153 ? 28.875 2.182 5.703 1 32 153 PRO A N 1
ATOM 1199 C CA . PRO A 1 153 ? 29.969 1.227 5.57 1 32 153 PRO A CA 1
ATOM 1200 C C . PRO A 1 153 ? 30.938 1.265 6.754 1 32 153 PRO A C 1
ATOM 1202 O O . PRO A 1 153 ? 31.172 2.332 7.324 1 32 153 PRO A O 1
ATOM 1205 N N . SER A 1 154 ? 30.844 0.363 7.68 1 25.86 154 SER A N 1
ATOM 1206 C CA . SER A 1 154 ? 32.125 0.327 8.391 1 25.86 154 SER A CA 1
ATOM 1207 C C . SER A 1 154 ? 33.281 0.256 7.418 1 25.86 154 SER A C 1
ATOM 1209 O O . SER A 1 154 ? 33.219 -0.407 6.383 1 25.86 154 SER A O 1
ATOM 1211 N N . MET B 1 1 ? -48.594 -73.188 -6.492 1 29.98 1 MET B N 1
ATOM 1212 C CA . MET B 1 1 ? -47.25 -73.125 -5.895 1 29.98 1 MET B CA 1
ATOM 1213 C C . MET B 1 1 ? -46.844 -71.625 -5.805 1 29.98 1 MET B C 1
ATOM 1215 O O . MET B 1 1 ? -46.844 -70.938 -6.801 1 29.98 1 MET B O 1
ATOM 1219 N N . PRO B 1 2 ? -47.031 -70.875 -4.672 1 40.91 2 PRO B N 1
ATOM 1220 C CA . PRO B 1 2 ? -46.875 -69.438 -4.527 1 40.91 2 PRO B CA 1
ATOM 1221 C C . PRO B 1 2 ? -45.438 -69 -4.719 1 40.91 2 PRO B C 1
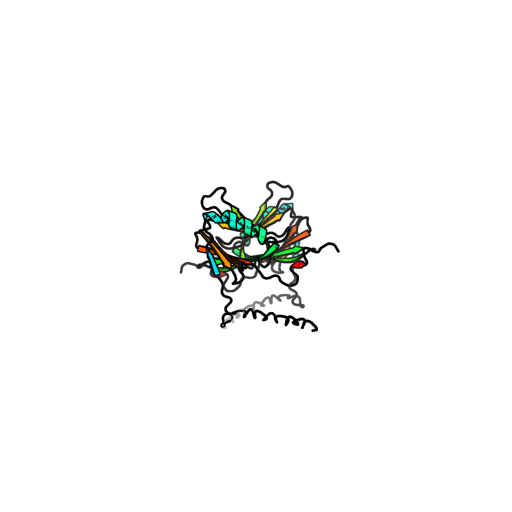ATOM 1223 O O . PRO B 1 2 ? -44.5 -69.75 -4.426 1 40.91 2 PRO B O 1
ATOM 1226 N N . GLY B 1 3 ? -45.125 -68.312 -5.852 1 35.25 3 GLY B N 1
ATOM 1227 C CA . GLY B 1 3 ? -43.812 -67.812 -6.324 1 35.25 3 GLY B CA 1
ATOM 1228 C C . GLY B 1 3 ? -43.094 -66.938 -5.324 1 35.25 3 GLY B C 1
ATOM 1229 O O . GLY B 1 3 ? -43.719 -66 -4.746 1 35.25 3 GLY B O 1
ATOM 1230 N N . LYS B 1 4 ? -42.094 -67.5 -4.641 1 39.78 4 LYS B N 1
ATOM 1231 C CA . LYS B 1 4 ? -41.25 -66.938 -3.602 1 39.78 4 LYS B CA 1
ATOM 1232 C C . LYS B 1 4 ? -40.625 -65.625 -4.059 1 39.78 4 LYS B C 1
ATOM 1234 O O . LYS B 1 4 ? -39.906 -65.562 -5.059 1 39.78 4 LYS B O 1
ATOM 1239 N N . GLN B 1 5 ? -41.312 -64.5 -3.916 1 35.81 5 GLN B N 1
ATOM 1240 C CA . GLN B 1 5 ? -40.781 -63.219 -4.246 1 35.81 5 GLN B CA 1
ATOM 1241 C C . GLN B 1 5 ? -39.469 -62.938 -3.477 1 35.81 5 GLN B C 1
ATOM 1243 O O . GLN B 1 5 ? -39.438 -63.062 -2.248 1 35.81 5 GLN B O 1
ATOM 1248 N N . ALA B 1 6 ? -38.344 -63.188 -4.086 1 35.69 6 ALA B N 1
ATOM 1249 C CA . ALA B 1 6 ? -37 -63 -3.566 1 35.69 6 ALA B CA 1
ATOM 1250 C C . ALA B 1 6 ? -36.844 -61.562 -3.047 1 35.69 6 ALA B C 1
ATOM 1252 O O . ALA B 1 6 ? -37.094 -60.594 -3.77 1 35.69 6 ALA B O 1
ATOM 1253 N N . ARG B 1 7 ? -37.062 -61.344 -1.774 1 35.31 7 ARG B N 1
ATOM 1254 C CA . ARG B 1 7 ? -36.844 -60.062 -1.069 1 35.31 7 ARG B CA 1
ATOM 1255 C C . ARG B 1 7 ? -35.406 -59.562 -1.316 1 35.31 7 ARG B C 1
ATOM 1257 O O . ARG B 1 7 ? -34.438 -60.281 -1.091 1 35.31 7 ARG B O 1
ATOM 1264 N N . SER B 1 8 ? -35.219 -58.719 -2.414 1 32.03 8 SER B N 1
ATOM 1265 C CA . SER B 1 8 ? -33.938 -58.125 -2.764 1 32.03 8 SER B CA 1
ATOM 1266 C C . SER B 1 8 ? -33.281 -57.469 -1.546 1 32.03 8 SER B C 1
ATOM 1268 O O . SER B 1 8 ? -33.969 -56.781 -0.766 1 32.03 8 SER B O 1
ATOM 1270 N N . THR B 1 9 ? -32.344 -58.156 -0.914 1 36.16 9 THR B N 1
ATOM 1271 C CA . THR B 1 9 ? -31.562 -57.688 0.21 1 36.16 9 THR B CA 1
ATOM 1272 C C . THR B 1 9 ? -30.938 -56.312 -0.117 1 36.16 9 THR B C 1
ATOM 1274 O O . THR B 1 9 ? -30.359 -56.125 -1.193 1 36.16 9 THR B O 1
ATOM 1277 N N . PRO B 1 10 ? -31.516 -55.219 0.414 1 35.72 10 PRO B N 1
ATOM 1278 C CA . PRO B 1 10 ? -30.969 -53.906 0.14 1 35.72 10 PRO B CA 1
ATOM 1279 C C . PRO B 1 10 ? -29.469 -53.812 0.343 1 35.72 10 PRO B C 1
ATOM 1281 O O . PRO B 1 10 ? -28.938 -54.344 1.325 1 35.72 10 PRO B O 1
ATOM 1284 N N . ARG B 1 11 ? -28.625 -53.844 -0.763 1 31.45 11 ARG B N 1
ATOM 1285 C CA . ARG B 1 11 ? -27.172 -53.688 -0.707 1 31.45 11 ARG B CA 1
ATOM 1286 C C . ARG B 1 11 ? -26.781 -52.5 0.2 1 31.45 11 ARG B C 1
ATOM 1288 O O . ARG B 1 11 ? -27.266 -51.406 0.023 1 31.45 11 ARG B O 1
ATOM 1295 N N . THR B 1 12 ? -26.438 -52.781 1.454 1 31.88 12 THR B N 1
ATOM 1296 C CA . THR B 1 12 ? -25.875 -51.812 2.391 1 31.88 12 THR B CA 1
ATOM 1297 C C . THR B 1 12 ? -24.688 -51.094 1.763 1 31.88 12 THR B C 1
ATOM 1299 O O . THR B 1 12 ? -23.766 -51.719 1.254 1 31.88 12 THR B O 1
ATOM 1302 N N . HIS B 1 13 ? -24.875 -49.938 1.096 1 27.72 13 HIS B N 1
ATOM 1303 C CA . HIS B 1 13 ? -23.812 -49.062 0.589 1 27.72 13 HIS B CA 1
ATOM 1304 C C . HIS B 1 13 ? -22.719 -48.875 1.634 1 27.72 13 HIS B C 1
ATOM 1306 O O . HIS B 1 13 ? -23 -48.562 2.787 1 27.72 13 HIS B O 1
ATOM 1312 N N . LYS B 1 14 ? -21.625 -49.688 1.501 1 33.38 14 LYS B N 1
ATOM 1313 C CA . LYS B 1 14 ? -20.453 -49.469 2.35 1 33.38 14 LYS B CA 1
ATOM 1314 C C . LYS B 1 14 ? -20.094 -47.969 2.379 1 33.38 14 LYS B C 1
ATOM 1316 O O . LYS B 1 14 ? -19.984 -47.344 1.33 1 33.38 14 LYS B O 1
ATOM 1321 N N . PRO B 1 15 ? -20.203 -47.281 3.525 1 29.3 15 PRO B N 1
ATOM 1322 C CA . PRO B 1 15 ? -19.766 -45.875 3.588 1 29.3 15 PRO B CA 1
ATOM 1323 C C . PRO B 1 15 ? -18.312 -45.719 3.158 1 29.3 15 PRO B C 1
ATOM 1325 O O . PRO B 1 15 ? -17.438 -46.5 3.535 1 29.3 15 PRO B O 1
ATOM 1328 N N . TYR B 1 16 ? -17.953 -45.344 1.93 1 28.19 16 TYR B N 1
ATOM 1329 C CA . TYR B 1 16 ? -16.609 -44.969 1.563 1 28.19 16 TYR B CA 1
ATOM 1330 C C . TYR B 1 16 ? -15.984 -44.094 2.645 1 28.19 16 TYR B C 1
ATOM 1332 O O . TYR B 1 16 ? -16.453 -42.969 2.914 1 28.19 16 TYR B O 1
ATOM 1340 N N . GLY B 1 17 ? -15.484 -44.594 3.721 1 27.59 17 GLY B N 1
ATOM 1341 C CA . GLY B 1 17 ? -14.641 -43.844 4.656 1 27.59 17 GLY B CA 1
ATOM 1342 C C . GLY B 1 17 ? -13.555 -43.031 3.973 1 27.59 17 GLY B C 1
ATOM 1343 O O . GLY B 1 17 ? -12.617 -43.625 3.402 1 27.59 17 GLY B O 1
ATOM 1344 N N . PHE B 1 18 ? -13.789 -41.969 3.303 1 31.14 18 PHE B N 1
ATOM 1345 C CA . PHE B 1 18 ? -12.727 -41.031 2.91 1 31.14 18 PHE B CA 1
ATOM 1346 C C . PHE B 1 18 ? -11.727 -40.844 4.047 1 31.14 18 PHE B C 1
ATOM 1348 O O . PHE B 1 18 ? -12.016 -40.156 5.02 1 31.14 18 PHE B O 1
ATOM 1355 N N . ALA B 1 19 ? -10.953 -41.781 4.387 1 30.94 19 ALA B N 1
ATOM 1356 C CA . ALA B 1 19 ? -9.797 -41.5 5.238 1 30.94 19 ALA B CA 1
ATOM 1357 C C . ALA B 1 19 ? -9.055 -40.281 4.762 1 30.94 19 ALA B C 1
ATOM 1359 O O . ALA B 1 19 ? -8.586 -40.219 3.619 1 30.94 19 ALA B O 1
ATOM 1360 N N . GLU B 1 20 ? -9.445 -39.125 5.133 1 36.38 20 GLU B N 1
ATOM 1361 C CA . GLU B 1 20 ? -8.578 -37.969 5.023 1 36.38 20 GLU B CA 1
ATOM 1362 C C . GLU B 1 20 ? -7.129 -38.312 5.352 1 36.38 20 GLU B C 1
ATOM 1364 O O . GLU B 1 20 ? -6.82 -38.719 6.48 1 36.38 20 GLU B O 1
ATOM 1369 N N . GLN B 1 21 ? -6.527 -39 4.473 1 33.09 21 GLN B N 1
ATOM 1370 C CA . GLN B 1 21 ? -5.094 -39.188 4.676 1 33.09 21 GLN B CA 1
ATOM 1371 C C . GLN B 1 21 ? -4.43 -37.906 5.148 1 33.09 21 GLN B C 1
ATOM 1373 O O . GLN B 1 21 ? -4.145 -37.031 4.344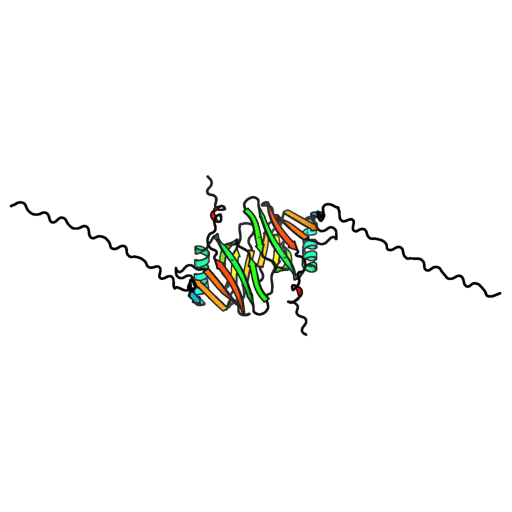 1 33.09 21 GLN B O 1
ATOM 1378 N N . ARG B 1 22 ? -4.883 -37.312 6.223 1 37.12 22 ARG B N 1
ATOM 1379 C CA . ARG B 1 22 ? -4.047 -36.281 6.832 1 37.12 22 ARG B CA 1
ATOM 1380 C C . ARG B 1 22 ? -2.619 -36.781 7.031 1 37.12 22 ARG B C 1
ATOM 1382 O O . ARG B 1 22 ? -2.41 -37.875 7.559 1 37.12 22 ARG B O 1
ATOM 1389 N N . ASN B 1 23 ? -1.753 -36.469 6.164 1 40.03 23 ASN B N 1
ATOM 1390 C CA . ASN B 1 23 ? -0.384 -36.844 6.488 1 40.03 23 ASN B CA 1
ATOM 1391 C C . ASN B 1 23 ? -0.066 -36.625 7.961 1 40.03 23 ASN B C 1
ATOM 1393 O O . ASN B 1 23 ? -0.601 -35.688 8.57 1 40.03 23 ASN B O 1
ATOM 1397 N N . PRO B 1 24 ? 0.344 -37.469 8.742 1 41.09 24 PRO B N 1
ATOM 1398 C CA . PRO B 1 24 ? 0.529 -37.531 10.195 1 41.09 24 PRO B CA 1
ATOM 1399 C C . PRO B 1 24 ? 0.981 -36.188 10.773 1 41.09 24 PRO B C 1
ATOM 1401 O O . PRO B 1 24 ? 0.609 -35.844 11.898 1 41.09 24 PRO B O 1
ATOM 1404 N N . GLU B 1 25 ? 2.229 -35.625 10.359 1 46.25 25 GLU B N 1
ATOM 1405 C CA . GLU B 1 25 ? 2.811 -34.562 11.164 1 46.25 25 GLU B CA 1
ATOM 1406 C C . GLU B 1 25 ? 1.998 -33.281 11.039 1 46.25 25 GLU B C 1
ATOM 1408 O O . GLU B 1 25 ? 2.285 -32.281 11.719 1 46.25 25 GLU B O 1
ATOM 1413 N N . GLY B 1 26 ? 0.809 -33.156 10.695 1 46.34 26 GLY B N 1
ATOM 1414 C CA . GLY B 1 26 ? -0.138 -32.062 10.461 1 46.34 26 GLY B CA 1
ATOM 1415 C C . GLY B 1 26 ? 0.346 -31.062 9.43 1 46.34 26 GLY B C 1
ATOM 1416 O O . GLY B 1 26 ? -0.103 -29.922 9.414 1 46.34 26 GLY B O 1
ATOM 1417 N N . LYS B 1 27 ? 1.56 -31.297 8.945 1 50.31 27 LYS B N 1
ATOM 1418 C CA . LYS B 1 27 ? 2.188 -30.359 8.023 1 50.31 27 LYS B CA 1
ATOM 1419 C C . LYS B 1 27 ? 1.396 -30.25 6.723 1 50.31 27 LYS B C 1
ATOM 1421 O O . LYS B 1 27 ? 1.111 -31.266 6.078 1 50.31 27 LYS B O 1
ATOM 1426 N N . HIS B 1 28 ? 0.353 -29.422 6.629 1 54.62 28 HIS B N 1
ATOM 1427 C CA . HIS B 1 28 ? -0.335 -29.078 5.387 1 54.62 28 HIS B CA 1
ATOM 1428 C C . HIS B 1 28 ? 0.636 -29.047 4.211 1 54.62 28 HIS B C 1
ATOM 1430 O O . HIS B 1 28 ? 1.722 -28.469 4.316 1 54.62 28 HIS B O 1
ATOM 1436 N N . MET B 1 29 ? 0.568 -30.078 3.463 1 65 29 MET B N 1
ATOM 1437 C CA . MET B 1 29 ? 1.445 -30.203 2.301 1 65 29 MET B CA 1
ATOM 1438 C C . MET B 1 29 ? 1.188 -29.062 1.309 1 65 29 MET B C 1
ATOM 1440 O O . MET B 1 29 ? 0.036 -28.734 1.023 1 65 29 MET B O 1
ATOM 1444 N N . HIS B 1 30 ? 1.987 -28.078 1.209 1 80.12 30 HIS B N 1
ATOM 1445 C CA . HIS B 1 30 ? 1.998 -26.984 0.231 1 80.12 30 HIS B CA 1
ATOM 1446 C C . HIS B 1 30 ? 2.729 -27.406 -1.041 1 80.12 30 HIS B C 1
ATOM 1448 O O . HIS B 1 30 ? 3.627 -28.25 -1 1 80.12 30 HIS B O 1
ATOM 1454 N N . HIS B 1 31 ? 1.92 -27.297 -2.201 1 91.38 31 HIS B N 1
ATOM 1455 C CA . HIS B 1 31 ? 2.551 -27.469 -3.506 1 91.38 31 HIS B CA 1
ATOM 1456 C C . HIS B 1 31 ? 2.896 -26.109 -4.125 1 91.38 31 HIS B C 1
ATOM 1458 O O . HIS B 1 31 ? 2.094 -25.172 -4.07 1 91.38 31 HIS B O 1
ATOM 1464 N N . THR B 1 32 ? 4.074 -26.016 -4.605 1 95.62 32 THR B N 1
ATOM 1465 C CA . THR B 1 32 ? 4.516 -24.797 -5.27 1 95.62 32 THR B CA 1
ATOM 1466 C C . THR B 1 32 ? 4.719 -25.031 -6.762 1 95.62 32 THR B C 1
ATOM 1468 O O . THR B 1 32 ? 5.395 -26 -7.156 1 95.62 32 THR B O 1
ATOM 1471 N N . ARG B 1 33 ? 4.02 -24.219 -7.574 1 96.25 33 ARG B N 1
ATOM 1472 C CA . ARG B 1 33 ? 4.125 -24.312 -9.031 1 96.25 33 ARG B CA 1
ATOM 1473 C C . ARG B 1 33 ? 4.648 -23.016 -9.625 1 96.25 33 ARG B C 1
ATOM 1475 O O . ARG B 1 33 ? 4.156 -21.938 -9.297 1 96.25 33 ARG B O 1
ATOM 1482 N N . GLU B 1 34 ? 5.617 -23.156 -10.516 1 98.06 34 GLU B N 1
ATOM 1483 C CA . GLU B 1 34 ? 6.062 -21.984 -11.266 1 98.06 34 GLU B CA 1
ATOM 1484 C C . GLU B 1 34 ? 5.191 -21.766 -12.5 1 98.06 34 GLU B C 1
ATOM 1486 O O . GLU B 1 34 ? 4.914 -22.703 -13.25 1 98.06 34 GLU B O 1
ATOM 1491 N N . ILE B 1 35 ? 4.773 -20.547 -12.695 1 98.38 35 ILE B N 1
ATOM 1492 C CA . ILE B 1 35 ? 3.992 -20.188 -13.875 1 98.38 35 ILE B CA 1
ATOM 1493 C C . ILE B 1 35 ? 4.93 -19.797 -15.016 1 98.38 35 ILE B C 1
ATOM 1495 O O . ILE B 1 35 ? 5.762 -18.891 -14.867 1 98.38 35 ILE B O 1
ATOM 1499 N N . PRO B 1 36 ? 4.816 -20.5 -16.156 1 98.25 36 PRO B N 1
ATOM 1500 C CA . PRO B 1 36 ? 5.684 -20.125 -17.281 1 98.25 36 PRO B CA 1
ATOM 1501 C C . PRO B 1 36 ? 5.465 -18.688 -17.75 1 98.25 36 PRO B C 1
ATOM 1503 O O . PRO B 1 36 ? 4.332 -18.203 -17.766 1 98.25 36 PRO B O 1
ATOM 1506 N N . ARG B 1 37 ? 6.508 -18.062 -18.156 1 96.5 37 ARG B N 1
ATOM 1507 C CA . ARG B 1 37 ? 6.496 -16.641 -18.5 1 96.5 37 ARG B CA 1
ATOM 1508 C C . ARG B 1 37 ? 5.473 -16.359 -19.594 1 96.5 37 ARG B C 1
ATOM 1510 O O . ARG B 1 37 ? 4.793 -15.328 -19.562 1 96.5 37 ARG B O 1
ATOM 1517 N N . GLU B 1 38 ? 5.375 -17.234 -20.531 1 95.75 38 GLU B N 1
ATOM 1518 C CA . GLU B 1 38 ? 4.457 -17.062 -21.641 1 95.75 38 GLU B CA 1
ATOM 1519 C C . GLU B 1 38 ? 3.006 -17.047 -21.172 1 95.75 38 GLU B C 1
ATOM 1521 O O . GLU B 1 38 ? 2.117 -16.578 -21.891 1 95.75 38 GLU B O 1
ATOM 1526 N N . GLY B 1 39 ? 2.766 -17.547 -19.969 1 97.19 39 GLY B N 1
ATOM 1527 C CA . GLY B 1 39 ? 1.409 -17.641 -19.453 1 97.19 39 GLY B CA 1
ATOM 1528 C C . GLY B 1 39 ? 1.105 -16.609 -18.391 1 97.19 39 GLY B C 1
ATOM 1529 O O . GLY B 1 39 ? -0.008 -16.562 -17.859 1 97.19 39 GLY B O 1
ATOM 1530 N N . TRP B 1 40 ? 1.991 -15.734 -18.078 1 97.94 40 TRP B N 1
ATOM 1531 C CA . TRP B 1 40 ? 1.828 -14.812 -16.953 1 97.94 40 TRP B CA 1
ATOM 1532 C C . TRP B 1 40 ? 0.586 -13.945 -17.141 1 97.94 40 TRP B C 1
ATOM 1534 O O . TRP B 1 40 ? -0.223 -13.805 -16.219 1 97.94 40 TRP B O 1
ATOM 1544 N N . GLY B 1 41 ? 0.472 -13.367 -18.25 1 97.12 41 GLY B N 1
ATOM 1545 C CA . GLY B 1 41 ? -0.643 -12.469 -18.516 1 97.12 41 GLY B CA 1
ATOM 1546 C C . GLY B 1 41 ? -1.996 -13.133 -18.328 1 97.12 41 GLY B C 1
ATOM 1547 O O . GLY B 1 41 ? -2.859 -12.602 -17.625 1 97.12 41 GLY B O 1
ATOM 1548 N N . ASP B 1 42 ? -2.162 -14.281 -18.938 1 97.94 42 ASP B N 1
ATOM 1549 C CA . ASP B 1 42 ? -3.422 -15.008 -18.844 1 97.94 42 ASP B CA 1
ATOM 1550 C C . ASP B 1 42 ? -3.676 -15.477 -17.406 1 97.94 42 ASP B C 1
ATOM 1552 O O . ASP B 1 42 ? -4.797 -15.391 -16.906 1 97.94 42 ASP B O 1
ATOM 1556 N N . TYR B 1 43 ? -2.648 -16.016 -16.797 1 98.25 43 TYR B N 1
ATOM 1557 C CA . TYR B 1 43 ? -2.791 -16.531 -15.43 1 98.25 43 TYR B CA 1
ATOM 1558 C C . TYR B 1 43 ? -3.203 -15.43 -14.469 1 98.25 43 TYR B C 1
ATOM 1560 O O . TYR B 1 43 ? -4.137 -15.602 -13.68 1 98.25 43 TYR B O 1
ATOM 1568 N N . LEU B 1 44 ? -2.545 -14.273 -14.57 1 98.56 44 LEU B N 1
ATOM 1569 C CA . LEU B 1 44 ? -2.818 -13.172 -13.656 1 98.56 44 LEU B CA 1
ATOM 1570 C C . LEU B 1 44 ? -4.199 -12.578 -13.922 1 98.56 44 LEU B C 1
ATOM 1572 O O . LEU B 1 44 ? -4.906 -12.203 -12.984 1 98.56 44 LEU B O 1
ATOM 1576 N N . ALA B 1 45 ? -4.559 -12.484 -15.164 1 98.19 45 ALA B N 1
ATOM 1577 C CA . ALA B 1 45 ? -5.895 -11.992 -15.492 1 98.19 45 ALA B CA 1
ATOM 1578 C C . ALA B 1 45 ? -6.973 -12.906 -14.914 1 98.19 45 ALA B C 1
ATOM 1580 O O . ALA B 1 45 ? -7.949 -12.43 -14.328 1 98.19 45 ALA B O 1
ATOM 1581 N N . LEU B 1 46 ? -6.801 -14.203 -15.141 1 98.06 46 LEU B N 1
ATOM 1582 C CA . LEU B 1 46 ? -7.734 -15.18 -14.594 1 98.06 46 LEU B CA 1
ATOM 1583 C C . LEU B 1 46 ? -7.789 -15.094 -13.07 1 98.06 46 LEU B C 1
ATOM 1585 O O . LEU B 1 46 ? -8.875 -15.062 -12.484 1 98.06 46 LEU B O 1
ATOM 1589 N N . LEU B 1 47 ? -6.648 -15.07 -12.477 1 98 47 LEU B N 1
ATOM 1590 C CA . LEU B 1 47 ? -6.547 -14.984 -11.023 1 98 47 LEU B CA 1
ATOM 1591 C C . LEU B 1 47 ? -7.258 -13.742 -10.5 1 98 47 LEU B C 1
ATOM 1593 O O . LEU B 1 47 ? -7.984 -13.805 -9.508 1 98 47 LEU B O 1
ATOM 1597 N N . SER B 1 48 ? -6.949 -12.617 -11.125 1 98.38 48 SER B N 1
ATOM 1598 C CA . SER B 1 48 ? -7.566 -11.352 -10.727 1 98.38 48 SER B CA 1
ATOM 1599 C C . SER B 1 48 ? -9.086 -11.461 -10.719 1 98.38 48 SER B C 1
ATOM 1601 O O . SER B 1 48 ? -9.742 -10.984 -9.789 1 98.38 48 SER B O 1
ATOM 1603 N N . ASN B 1 49 ? -9.594 -12.078 -11.695 1 98.19 49 ASN B N 1
ATOM 1604 C CA . ASN B 1 49 ? -11.039 -12.25 -11.797 1 98.19 49 ASN B CA 1
ATOM 1605 C C . ASN B 1 49 ? -11.562 -13.219 -10.742 1 98.19 49 ASN B C 1
ATOM 1607 O O . ASN B 1 49 ? -12.531 -12.922 -10.047 1 98.19 49 ASN B O 1
ATOM 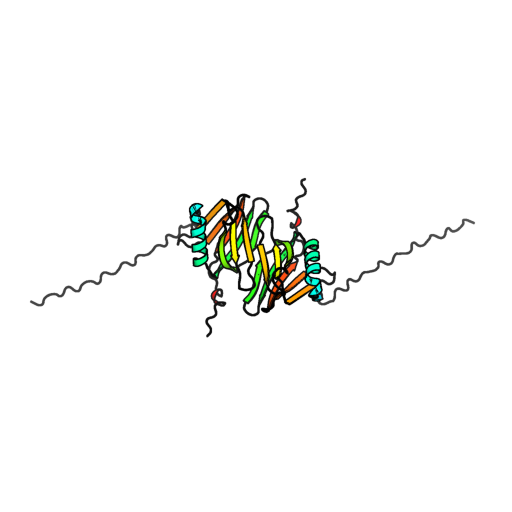1611 N N . LEU B 1 50 ? -10.891 -14.312 -10.586 1 96.88 50 LEU B N 1
ATOM 1612 C CA . LEU B 1 50 ? -11.328 -15.359 -9.68 1 96.88 50 LEU B CA 1
ATOM 1613 C C . LEU B 1 50 ? -11.273 -14.883 -8.227 1 96.88 50 LEU B C 1
ATOM 1615 O O . LEU B 1 50 ? -12.117 -15.258 -7.414 1 96.88 50 LEU B O 1
ATOM 1619 N N . GLU B 1 51 ? -10.258 -14.086 -7.922 1 96.62 51 GLU B N 1
ATOM 1620 C CA . GLU B 1 51 ? -10 -13.719 -6.531 1 96.62 51 GLU B CA 1
ATOM 1621 C C . GLU B 1 51 ? -10.453 -12.297 -6.242 1 96.62 51 GLU B C 1
ATOM 1623 O O . GLU B 1 51 ? -10.078 -11.711 -5.223 1 96.62 51 GLU B O 1
ATOM 1628 N N . ARG B 1 52 ? -11.234 -11.719 -7.121 1 96.56 52 ARG B N 1
ATOM 1629 C CA . ARG B 1 52 ? -11.758 -10.375 -6.906 1 96.56 52 ARG B CA 1
ATOM 1630 C C . ARG B 1 52 ? -12.445 -10.266 -5.547 1 96.56 52 ARG B C 1
ATOM 1632 O O . ARG B 1 52 ? -13.188 -11.164 -5.148 1 96.56 52 ARG B O 1
ATOM 1639 N N . ASP B 1 53 ? -12.094 -9.281 -4.754 1 95.62 53 ASP B N 1
ATOM 1640 C CA . ASP B 1 53 ? -12.68 -8.938 -3.459 1 95.62 53 ASP B CA 1
ATOM 1641 C C . ASP B 1 53 ? -12.188 -9.891 -2.369 1 95.62 53 ASP B C 1
ATOM 1643 O O . ASP B 1 53 ? -12.578 -9.758 -1.205 1 95.62 53 ASP B O 1
ATOM 1647 N N . HIS B 1 54 ? -11.352 -10.859 -2.77 1 95.81 54 HIS B N 1
ATOM 1648 C CA . HIS B 1 54 ? -10.742 -11.75 -1.782 1 95.81 54 HIS B CA 1
ATOM 1649 C C . HIS B 1 54 ? -9.758 -10.992 -0.893 1 95.81 54 HIS B C 1
ATOM 1651 O O . HIS B 1 54 ? -8.977 -10.172 -1.382 1 95.81 54 HIS B O 1
ATOM 1657 N N . TRP B 1 55 ? -9.812 -11.266 0.397 1 95.62 55 TRP B N 1
ATOM 1658 C CA . TRP B 1 55 ? -8.914 -10.578 1.326 1 95.62 55 TRP B CA 1
ATOM 1659 C C . TRP B 1 55 ? -7.492 -11.109 1.205 1 95.62 55 TRP B C 1
ATOM 1661 O O . TRP B 1 55 ? -7.273 -12.32 1.218 1 95.62 55 TRP B O 1
ATOM 1671 N N . VAL B 1 56 ? -6.574 -10.102 1.074 1 97.19 56 VAL B N 1
ATOM 1672 C CA . VAL B 1 56 ? -5.176 -10.5 0.92 1 97.19 56 VAL B CA 1
ATOM 1673 C C . VAL B 1 56 ? -4.297 -9.656 1.838 1 97.19 56 VAL B C 1
ATOM 1675 O O . VAL B 1 56 ? -4.695 -8.57 2.268 1 97.19 56 VAL B O 1
ATOM 1678 N N . ARG B 1 57 ? -3.182 -10.141 2.148 1 96.31 57 ARG B N 1
ATOM 1679 C CA . ARG B 1 57 ? -2.055 -9.43 2.744 1 96.31 57 ARG B CA 1
ATOM 1680 C C . ARG B 1 57 ? -0.838 -9.469 1.826 1 96.31 57 ARG B C 1
ATOM 1682 O O . ARG B 1 57 ? -0.567 -10.484 1.187 1 96.31 57 ARG B O 1
ATOM 1689 N N . ILE B 1 58 ? -0.086 -8.367 1.774 1 97.56 58 ILE B N 1
ATOM 1690 C CA . ILE B 1 58 ? 1.07 -8.297 0.887 1 97.56 58 ILE B CA 1
ATOM 1691 C C . ILE B 1 58 ? 2.33 -8.008 1.701 1 97.56 58 ILE B C 1
ATOM 1693 O O . ILE B 1 58 ? 2.33 -7.129 2.568 1 97.56 58 ILE B O 1
ATOM 1697 N N . GLU B 1 59 ? 3.357 -8.734 1.464 1 96.25 59 GLU B N 1
ATOM 1698 C CA . GLU B 1 59 ? 4.68 -8.523 2.043 1 96.25 59 GLU B CA 1
ATOM 1699 C C . GLU B 1 59 ? 5.762 -8.531 0.965 1 96.25 59 GLU B C 1
ATOM 1701 O O . GLU B 1 59 ? 5.586 -9.141 -0.094 1 96.25 59 GLU B O 1
ATOM 1706 N N . THR B 1 60 ? 6.797 -7.828 1.2 1 96.44 60 THR B N 1
ATOM 1707 C CA . THR B 1 60 ? 8.008 -8 0.402 1 96.44 60 THR B CA 1
ATOM 1708 C C . THR B 1 60 ? 9.117 -8.625 1.238 1 96.44 60 THR B C 1
ATOM 1710 O O . THR B 1 60 ? 9.117 -8.516 2.467 1 96.44 60 THR B O 1
ATOM 1713 N N . GLU B 1 61 ? 9.914 -9.336 0.577 1 95.44 61 GLU B N 1
ATOM 1714 C CA . GLU B 1 61 ? 11.102 -9.93 1.18 1 95.44 61 GLU B CA 1
ATOM 1715 C C . GLU B 1 61 ? 12.336 -9.68 0.327 1 95.44 61 GLU B C 1
ATOM 1717 O O . GLU B 1 61 ? 12.297 -9.812 -0.897 1 95.44 61 GLU B O 1
ATOM 1722 N N . SER B 1 62 ? 13.383 -9.273 0.945 1 93.5 62 SER B N 1
ATOM 1723 C CA . SER B 1 62 ? 14.68 -9.133 0.288 1 93.5 62 SER B CA 1
ATOM 1724 C C . SER B 1 62 ? 15.82 -9.5 1.23 1 93.5 62 SER B C 1
ATOM 1726 O O . SER B 1 62 ? 15.617 -9.602 2.443 1 93.5 62 SER B O 1
ATOM 1728 N N 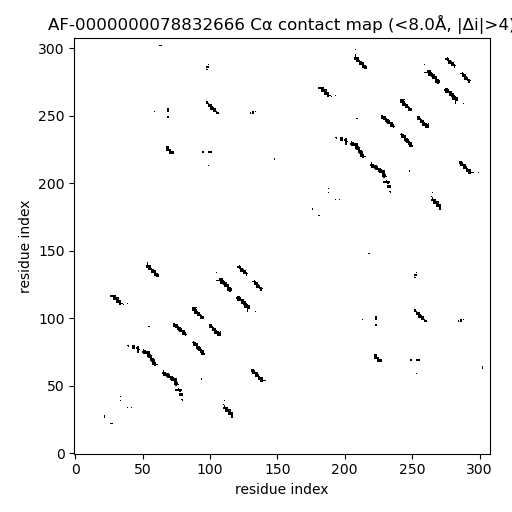. VAL B 1 63 ? 16.969 -9.797 0.659 1 90.81 63 VAL B N 1
ATOM 1729 C CA . VAL B 1 63 ? 18.156 -10.133 1.438 1 90.81 63 VAL B CA 1
ATOM 1730 C C . VAL B 1 63 ? 18.562 -8.945 2.307 1 90.81 63 VAL B C 1
ATOM 1732 O O . VAL B 1 63 ? 18.984 -9.125 3.447 1 90.81 63 VAL B O 1
ATOM 1735 N N . ASP B 1 64 ? 18.312 -7.773 1.803 1 86.62 64 ASP B N 1
ATOM 1736 C CA . ASP B 1 64 ? 18.781 -6.562 2.467 1 86.62 64 ASP B CA 1
ATOM 1737 C C . ASP B 1 64 ? 17.875 -6.203 3.65 1 86.62 64 ASP B C 1
ATOM 1739 O O . ASP B 1 64 ? 18.359 -5.703 4.668 1 86.62 64 ASP B O 1
ATOM 1743 N N . PHE B 1 65 ? 16.562 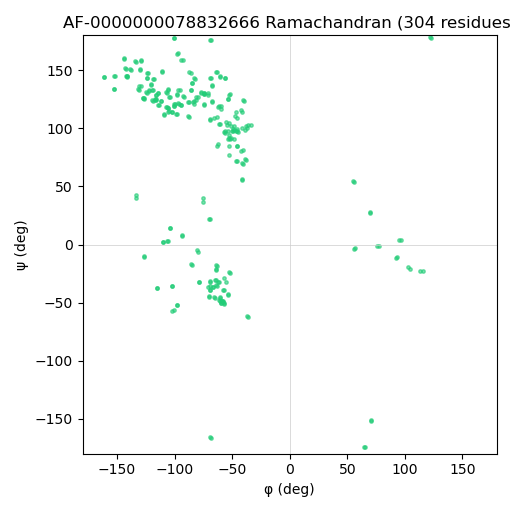-6.496 3.584 1 85 65 PHE B N 1
ATOM 1744 C CA . PHE B 1 65 ? 15.633 -5.922 4.555 1 85 65 PHE B CA 1
ATOM 1745 C C . PHE B 1 65 ? 14.812 -7.016 5.23 1 85 65 PHE B C 1
ATOM 1747 O O . PHE B 1 65 ? 14.164 -6.77 6.25 1 85 65 PHE B O 1
ATOM 1754 N N . GLY B 1 66 ? 14.875 -8.211 4.754 1 90.06 66 GLY B N 1
ATOM 1755 C CA . GLY B 1 66 ? 14.023 -9.266 5.277 1 90.06 66 GLY B CA 1
ATOM 1756 C C . GLY B 1 66 ? 12.562 -9.086 4.91 1 90.06 66 GLY B C 1
ATOM 1757 O O . GLY B 1 66 ? 12.242 -8.547 3.846 1 90.06 66 GLY B O 1
ATOM 1758 N N . ASP B 1 67 ? 11.719 -9.586 5.746 1 91.25 67 ASP B N 1
ATOM 1759 C CA . ASP B 1 67 ? 10.281 -9.508 5.516 1 91.25 67 ASP B CA 1
ATOM 1760 C C . ASP B 1 67 ? 9.734 -8.141 5.902 1 91.25 67 ASP B C 1
ATOM 1762 O O . ASP B 1 67 ? 10.016 -7.641 6.996 1 91.25 67 ASP B O 1
ATOM 1766 N N . GLN B 1 68 ? 9.062 -7.543 5.02 1 90.5 68 GLN B N 1
ATOM 1767 C CA . GLN B 1 68 ? 8.453 -6.242 5.266 1 90.5 68 GLN B CA 1
ATOM 1768 C C . GLN B 1 68 ? 6.969 -6.254 4.918 1 90.5 68 GLN B C 1
ATOM 1770 O O . GLN B 1 68 ? 6.594 -6.586 3.789 1 90.5 68 GLN B O 1
ATOM 1775 N N . PRO B 1 69 ? 6.152 -5.867 5.859 1 92.56 69 PRO B N 1
ATOM 1776 C CA . PRO B 1 69 ? 4.738 -5.727 5.508 1 92.56 69 PRO B CA 1
ATOM 1777 C C . PRO B 1 69 ? 4.473 -4.531 4.59 1 92.56 69 PRO B C 1
ATOM 1779 O O . PRO B 1 69 ? 5.004 -3.443 4.824 1 92.56 69 PRO B O 1
ATOM 1782 N N . LEU B 1 70 ? 3.77 -4.754 3.523 1 94.19 70 LEU B N 1
ATOM 1783 C CA . LEU B 1 70 ? 3.416 -3.674 2.605 1 94.19 70 LEU B CA 1
ATOM 1784 C C . LEU B 1 70 ? 1.969 -3.236 2.812 1 94.19 70 LEU B C 1
ATOM 1786 O O . LEU B 1 70 ? 1.706 -2.072 3.123 1 94.19 70 LEU B O 1
ATOM 1790 N N . ALA B 1 71 ? 1.107 -4.098 2.701 1 92.81 71 ALA B N 1
ATOM 1791 C CA . ALA B 1 71 ? -0.315 -3.826 2.891 1 92.81 71 ALA B CA 1
ATOM 1792 C C . ALA B 1 71 ? -0.942 -4.82 3.859 1 92.81 71 ALA B C 1
ATOM 1794 O O . ALA B 1 71 ? -0.656 -6.02 3.801 1 92.81 71 ALA B O 1
ATOM 1795 N N . GLY B 1 72 ? -1.757 -4.285 4.754 1 87.56 72 GLY B N 1
ATOM 1796 C CA . GLY B 1 72 ? -2.533 -5.145 5.637 1 87.56 72 GLY B CA 1
ATOM 1797 C C . GLY B 1 72 ? -3.609 -5.93 4.906 1 87.56 72 GLY B C 1
ATOM 1798 O O . GLY B 1 72 ? -3.562 -6.07 3.684 1 87.56 72 GLY B O 1
ATOM 1799 N N . ARG B 1 73 ? -4.492 -6.484 5.715 1 92.75 73 ARG B N 1
ATOM 1800 C CA . ARG B 1 73 ? -5.598 -7.258 5.152 1 92.75 73 ARG B CA 1
ATOM 1801 C C . ARG B 1 73 ? -6.578 -6.359 4.414 1 92.75 73 ARG B C 1
ATOM 1803 O O . ARG B 1 73 ? -7.328 -5.605 5.039 1 92.75 73 ARG B O 1
ATOM 1810 N N . LEU B 1 74 ? -6.574 -6.441 3.072 1 94.94 74 LEU B N 1
ATOM 1811 C CA . LEU B 1 74 ? -7.418 -5.641 2.191 1 94.94 74 LEU B CA 1
ATOM 1812 C C . LEU B 1 74 ? -7.977 -6.488 1.054 1 94.94 74 LEU B C 1
ATOM 1814 O O . LEU B 1 74 ? -7.352 -7.465 0.637 1 94.94 74 LEU B O 1
ATOM 1818 N N . PRO B 1 75 ? -9.133 -6.133 0.56 1 96.12 75 PRO B N 1
ATOM 1819 C CA . PRO B 1 75 ? -9.664 -6.883 -0.584 1 96.12 75 PRO B CA 1
ATOM 1820 C C . PRO B 1 75 ? -8.859 -6.652 -1.861 1 96.12 75 PRO B C 1
ATOM 1822 O O . PRO B 1 75 ? -8.422 -5.531 -2.123 1 96.12 75 PRO B O 1
ATOM 1825 N N . LEU B 1 76 ? -8.742 -7.73 -2.629 1 97.94 76 LEU B N 1
ATOM 1826 C CA . LEU B 1 76 ? -8.07 -7.641 -3.922 1 97.94 76 LEU B CA 1
ATOM 1827 C C . LEU B 1 76 ? -8.961 -6.934 -4.941 1 97.94 76 LEU B C 1
ATOM 1829 O O . LEU B 1 76 ? -10.133 -7.27 -5.09 1 97.94 76 LEU B O 1
ATOM 1833 N N . VAL B 1 77 ? -8.367 -5.961 -5.574 1 98.25 77 VAL B N 1
ATOM 1834 C CA . VAL B 1 77 ? -9.055 -5.277 -6.664 1 98.25 77 VAL B CA 1
ATOM 1835 C C . VAL B 1 77 ? -8.602 -5.855 -8 1 98.25 77 VAL B C 1
ATOM 1837 O O . VAL B 1 77 ? -9.422 -6.266 -8.828 1 98.25 77 VAL B O 1
ATOM 1840 N N . GLU B 1 78 ? -7.262 -5.887 -8.164 1 98.69 78 GLU B N 1
ATOM 1841 C CA . GLU B 1 78 ? -6.746 -6.332 -9.453 1 98.69 78 GLU B CA 1
ATOM 1842 C C . GLU B 1 78 ? -5.285 -6.754 -9.352 1 98.69 78 GLU B C 1
ATOM 1844 O O . GLU B 1 78 ? -4.52 -6.18 -8.57 1 98.69 78 GLU B O 1
ATOM 1849 N N . ILE B 1 79 ? -4.906 -7.738 -10.07 1 98.62 79 ILE B N 1
ATOM 1850 C CA . ILE B 1 79 ? -3.535 -8.086 -10.43 1 98.62 79 ILE B CA 1
ATOM 1851 C C . ILE B 1 79 ? -3.4 -8.172 -11.945 1 98.62 79 ILE B C 1
ATOM 1853 O O . ILE B 1 79 ? -4.195 -8.852 -12.602 1 98.62 79 ILE B O 1
ATOM 1857 N N . ALA B 1 80 ? -2.393 -7.512 -12.508 1 98.06 80 ALA B N 1
ATOM 1858 C CA . ALA B 1 80 ? -2.287 -7.539 -13.961 1 98.06 80 ALA B CA 1
ATOM 1859 C C . ALA B 1 80 ? -0.837 -7.383 -14.406 1 98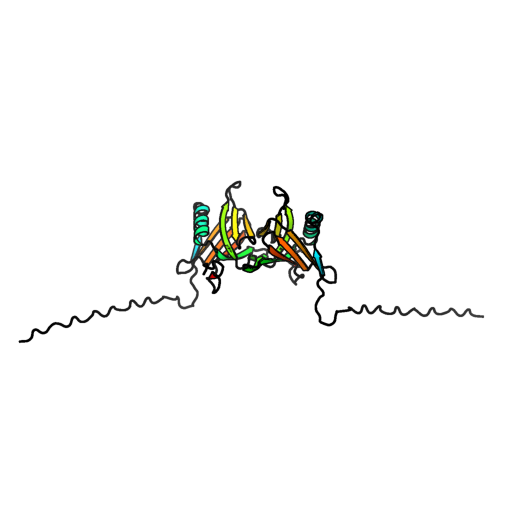.06 80 ALA B C 1
ATOM 1861 O O . ALA B 1 80 ? -0.053 -6.688 -13.766 1 98.06 80 ALA B O 1
ATOM 1862 N N . LEU B 1 81 ? -0.518 -8.039 -15.445 1 97.75 81 LEU B N 1
ATOM 1863 C CA . LEU B 1 81 ? 0.744 -7.812 -16.141 1 97.75 81 LEU B CA 1
ATOM 1864 C C . LEU B 1 81 ? 0.637 -6.625 -17.094 1 97.75 81 LEU B C 1
ATOM 1866 O O . LEU B 1 81 ? -0.296 -6.547 -17.891 1 97.75 81 LEU B O 1
ATOM 1870 N N . GLU B 1 82 ? 1.545 -5.668 -16.875 1 95.25 82 GLU B N 1
ATOM 1871 C CA . GLU B 1 82 ? 1.657 -4.527 -17.781 1 95.25 82 GLU B CA 1
ATOM 1872 C C . GLU B 1 82 ? 2.889 -4.648 -18.672 1 95.25 82 GLU B C 1
ATOM 1874 O O . GLU B 1 82 ? 4.02 -4.637 -18.188 1 95.25 82 GLU B O 1
ATOM 1879 N N . SER B 1 83 ? 2.725 -4.789 -19.906 1 88 83 SER B N 1
ATOM 1880 C CA . SER B 1 83 ? 3.842 -5.031 -20.812 1 88 83 SER B CA 1
ATOM 1881 C C . SER B 1 83 ? 4.113 -3.818 -21.703 1 88 83 SER B C 1
ATOM 1883 O O . SER B 1 83 ? 5.074 -3.807 -22.469 1 88 83 SER B O 1
ATOM 1885 N N . LYS B 1 84 ? 3.311 -2.77 -21.453 1 78.62 84 LYS B N 1
ATOM 1886 C CA . LYS B 1 84 ? 3.543 -1.607 -22.297 1 78.62 84 LYS B CA 1
ATOM 1887 C C . LYS B 1 84 ? 4.812 -0.869 -21.891 1 78.62 84 LYS B C 1
ATOM 1889 O O . LYS B 1 84 ? 4.98 -0.514 -20.719 1 78.62 84 LYS B O 1
ATOM 1894 N N . GLY B 1 85 ? 5.762 -0.75 -22.766 1 71.5 85 GLY B N 1
ATOM 1895 C CA . GLY B 1 85 ? 6.902 0.128 -22.562 1 71.5 85 GLY B CA 1
ATOM 1896 C C . GLY B 1 85 ? 8.172 -0.619 -22.203 1 71.5 85 GLY B C 1
ATOM 1897 O O . GLY B 1 85 ? 9.242 -0.017 -22.078 1 71.5 85 GLY B O 1
ATOM 1898 N N . SER B 1 86 ? 8.039 -1.812 -21.719 1 73.06 86 SER B N 1
ATOM 1899 C CA . SER B 1 86 ? 9.25 -2.562 -21.406 1 73.06 86 SER B CA 1
ATOM 1900 C C . SER B 1 86 ? 9.094 -4.039 -21.766 1 73.06 86 SER B C 1
ATOM 1902 O O . SER B 1 86 ? 8.008 -4.602 -21.641 1 73.06 86 SER B O 1
ATOM 1904 N N . ASP B 1 87 ? 10.125 -4.648 -22.219 1 76.88 87 ASP B N 1
ATOM 1905 C CA . ASP B 1 87 ? 10.164 -6.062 -22.578 1 76.88 87 ASP B CA 1
ATOM 1906 C C . ASP B 1 87 ? 9.914 -6.941 -21.344 1 76.88 87 ASP B C 1
ATOM 1908 O O . ASP B 1 87 ? 9.273 -7.992 -21.453 1 76.88 87 ASP B O 1
ATOM 1912 N N . GLN B 1 88 ? 10.398 -6.484 -20.266 1 85.38 88 GLN B N 1
ATOM 1913 C CA . GLN B 1 88 ? 10.242 -7.32 -19.078 1 85.38 88 GLN B CA 1
ATOM 1914 C C . GLN B 1 88 ? 8.891 -7.09 -18.422 1 85.38 88 GLN B C 1
ATOM 1916 O O . GLN B 1 88 ? 8.422 -7.93 -17.641 1 85.38 88 GLN B O 1
ATOM 1921 N N . GLY B 1 89 ? 8.336 -6.02 -18.781 1 93.69 89 GLY B N 1
ATOM 1922 C CA . GLY B 1 89 ? 7.02 -5.684 -18.266 1 93.69 89 GLY B CA 1
ATOM 1923 C C . GLY B 1 89 ? 7.016 -5.43 -16.766 1 93.69 89 GLY B C 1
ATOM 1924 O O . GLY B 1 89 ? 8.07 -5.277 -16.156 1 93.69 89 GLY B O 1
ATOM 1925 N N . SER B 1 90 ? 5.871 -5.234 -16.188 1 96.69 90 SER B N 1
ATOM 1926 C CA . SER B 1 90 ? 5.633 -5.047 -14.758 1 96.69 90 SER B CA 1
ATOM 1927 C C . SER B 1 90 ? 4.328 -5.715 -14.328 1 96.69 90 SER B C 1
ATOM 1929 O O . SER B 1 90 ? 3.451 -5.969 -15.156 1 96.69 90 SER B O 1
ATOM 1931 N N . VAL B 1 91 ? 4.301 -6.105 -13.078 1 98 91 VAL B N 1
ATOM 1932 C CA . VAL B 1 91 ? 3.057 -6.57 -12.484 1 98 91 VAL B CA 1
ATOM 1933 C C . VAL B 1 91 ? 2.498 -5.5 -11.547 1 98 91 VAL B C 1
ATOM 1935 O O . VAL B 1 91 ? 3.215 -4.977 -10.695 1 98 91 VAL B O 1
ATOM 1938 N N . GLU B 1 92 ? 1.268 -5.172 -11.789 1 98 92 GLU B N 1
ATOM 1939 C CA . GLU B 1 92 ? 0.575 -4.227 -10.914 1 98 92 GLU B CA 1
ATOM 1940 C C . GLU B 1 92 ? -0.458 -4.938 -10.047 1 98 92 GLU B C 1
ATOM 1942 O O . GLU B 1 92 ? -1.243 -5.75 -10.539 1 98 92 GLU B O 1
ATOM 1947 N N . ILE B 1 93 ? -0.404 -4.629 -8.734 1 98.56 93 ILE B N 1
ATOM 1948 C CA . ILE B 1 93 ? -1.351 -5.152 -7.758 1 98.56 93 ILE B CA 1
ATOM 1949 C C . ILE B 1 93 ? -2.107 -3.998 -7.102 1 98.56 93 ILE B C 1
ATOM 1951 O O . ILE B 1 93 ? -1.496 -3.055 -6.594 1 98.56 93 ILE B O 1
ATOM 1955 N N . ILE B 1 94 ? -3.4 -4.043 -7.172 1 98.31 94 ILE B N 1
ATOM 1956 C CA . ILE B 1 94 ? -4.258 -3.049 -6.535 1 98.31 94 ILE B CA 1
ATOM 1957 C C . ILE B 1 94 ? -5.129 -3.723 -5.477 1 98.31 94 ILE B C 1
ATOM 1959 O O . ILE B 1 94 ? -5.77 -4.742 -5.75 1 98.31 94 ILE B O 1
ATOM 1963 N N . VAL B 1 95 ? -5.062 -3.219 -4.223 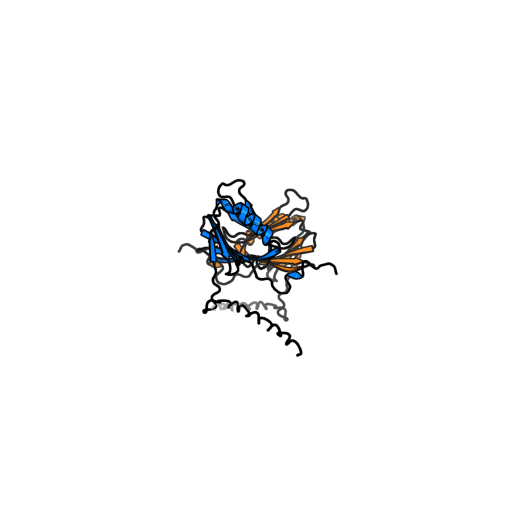1 97.56 95 VAL B N 1
ATOM 1964 C CA . VAL B 1 95 ? -5.891 -3.732 -3.135 1 97.56 95 VAL B CA 1
ATOM 1965 C C . VAL B 1 95 ? -6.605 -2.576 -2.441 1 97.56 95 VAL B C 1
ATOM 1967 O O . VAL B 1 95 ? -6.184 -1.422 -2.547 1 97.56 95 VAL B O 1
ATOM 1970 N N . GLY B 1 96 ? -7.707 -2.938 -1.764 1 95.62 96 GLY B N 1
ATOM 1971 C CA . GLY B 1 96 ? -8.406 -1.935 -0.978 1 95.62 96 GLY B CA 1
ATOM 1972 C C . GLY B 1 96 ? -9.867 -1.773 -1.377 1 95.62 96 GLY B C 1
ATOM 1973 O O . GLY B 1 96 ? -10.344 -2.445 -2.295 1 95.62 96 GLY B O 1
ATOM 1974 N N . ARG B 1 97 ? -10.539 -0.883 -0.633 1 92.88 97 ARG B N 1
ATOM 1975 C CA . ARG B 1 97 ? -11.922 -0.506 -0.912 1 92.88 97 ARG B CA 1
ATOM 1976 C C . ARG B 1 97 ? -11.984 0.782 -1.725 1 92.88 97 ARG B C 1
ATOM 1978 O O . ARG B 1 97 ? -10.977 1.478 -1.875 1 92.88 97 ARG B O 1
ATOM 1985 N N . PRO B 1 98 ? -13.125 1.052 -2.291 1 87.81 98 PRO B N 1
ATOM 1986 C CA . PRO B 1 98 ? -13.242 2.299 -3.049 1 87.81 98 PRO B CA 1
ATOM 1987 C C . PRO B 1 98 ? -12.836 3.525 -2.236 1 87.81 98 PRO B C 1
ATOM 1989 O O . PRO B 1 98 ? -13.289 3.699 -1.103 1 87.81 98 PRO B O 1
ATOM 1992 N N . GLY B 1 99 ? -11.93 4.262 -2.762 1 86.5 99 GLY B N 1
ATOM 1993 C CA . GLY B 1 99 ? -11.461 5.465 -2.094 1 86.5 99 GLY B CA 1
ATOM 1994 C C . GLY B 1 99 ? -10.242 5.227 -1.221 1 86.5 99 GLY B C 1
ATOM 1995 O O . GLY B 1 99 ? -9.602 6.18 -0.767 1 86.5 99 GLY B O 1
ATOM 1996 N N . GLY B 1 100 ? -9.875 3.963 -0.982 1 91.56 100 GLY B N 1
ATOM 1997 C CA . GLY B 1 100 ? -8.75 3.582 -0.15 1 91.56 100 GLY B CA 1
ATOM 1998 C C . GLY B 1 100 ? -7.863 2.525 -0.789 1 91.56 100 GLY B C 1
ATOM 1999 O O . GLY B 1 100 ? -7.418 1.593 -0.117 1 91.56 100 GLY B O 1
ATOM 2000 N N . GLU B 1 101 ? -7.66 2.699 -2.082 1 95.12 101 GLU B N 1
ATOM 2001 C CA . GLU B 1 101 ? -6.848 1.71 -2.783 1 95.12 101 GLU B CA 1
ATOM 2002 C C . GLU B 1 101 ? -5.363 2.037 -2.674 1 95.12 101 GLU B C 1
ATOM 2004 O O . GLU B 1 101 ? -4.984 3.207 -2.576 1 95.12 101 GLU B O 1
ATOM 2009 N N . VAL B 1 102 ? -4.59 0.96 -2.656 1 96.44 102 VAL B N 1
ATOM 2010 C CA . VAL B 1 102 ? -3.143 1.09 -2.775 1 96.44 102 VAL B CA 1
ATOM 2011 C C . VAL B 1 102 ? -2.643 0.253 -3.951 1 96.44 102 VAL B C 1
ATOM 2013 O O . VAL B 1 102 ? -3.193 -0.811 -4.242 1 96.44 102 VAL B O 1
ATOM 2016 N N . THR B 1 103 ? -1.665 0.811 -4.602 1 97.12 103 THR B N 1
ATOM 2017 C CA . THR B 1 103 ? -1.077 0.159 -5.77 1 97.12 103 THR B CA 1
ATOM 2018 C C . THR B 1 103 ? 0.383 -0.2 -5.508 1 97.12 103 THR B C 1
ATOM 2020 O O . THR B 1 103 ? 1.148 0.622 -5 1 97.12 103 THR B O 1
ATOM 2023 N N . HIS B 1 104 ? 0.759 -1.427 -5.738 1 97.69 104 HIS B N 1
ATOM 2024 C CA . HIS B 1 104 ? 2.139 -1.901 -5.75 1 97.69 104 HIS B CA 1
ATOM 2025 C C . HIS B 1 104 ? 2.549 -2.369 -7.145 1 97.69 104 HIS B C 1
ATOM 2027 O O . HIS B 1 104 ? 1.825 -3.137 -7.781 1 97.69 104 HIS B O 1
ATOM 2033 N N . ARG B 1 105 ? 3.662 -1.892 -7.574 1 97 105 ARG B N 1
ATOM 2034 C CA . ARG B 1 105 ? 4.188 -2.273 -8.883 1 97 105 ARG B CA 1
ATOM 2035 C C . ARG B 1 105 ? 5.504 -3.025 -8.742 1 97 105 ARG B C 1
ATOM 2037 O O . ARG B 1 105 ? 6.426 -2.557 -8.07 1 97 105 ARG B O 1
ATOM 2044 N N . ILE B 1 106 ? 5.539 -4.145 -9.297 1 97.31 106 ILE B N 1
ATOM 2045 C CA . ILE B 1 106 ? 6.754 -4.945 -9.375 1 97.31 106 ILE B CA 1
ATOM 2046 C C . ILE B 1 106 ? 7.406 -4.762 -10.742 1 97.31 106 ILE B C 1
ATOM 2048 O O . ILE B 1 106 ? 6.891 -5.246 -11.75 1 97.31 106 ILE B O 1
ATOM 2052 N N . LEU B 1 107 ? 8.555 -4.125 -10.734 1 94.44 107 LEU B N 1
ATOM 2053 C CA . LEU B 1 107 ? 9.258 -3.92 -11.992 1 94.44 107 LEU B CA 1
ATOM 2054 C C . LEU B 1 107 ? 10.102 -5.133 -12.352 1 94.44 107 LEU B C 1
ATOM 2056 O O . LEU B 1 107 ? 10.727 -5.738 -11.469 1 94.44 107 LEU B O 1
ATOM 2060 N N . LYS B 1 108 ? 10.117 -5.527 -13.594 1 94.69 108 LYS B N 1
ATOM 2061 C CA . LYS B 1 108 ? 10.953 -6.578 -14.164 1 94.69 108 LYS B CA 1
ATOM 2062 C C . LYS B 1 108 ? 10.773 -7.895 -13.414 1 94.69 108 LYS B C 1
ATOM 2064 O O . LYS B 1 108 ? 11.75 -8.508 -12.992 1 94.69 108 LYS B O 1
ATOM 2069 N N . PRO B 1 109 ? 9.516 -8.32 -13.312 1 97.38 109 PRO B N 1
ATOM 2070 C CA . PRO B 1 109 ? 9.344 -9.641 -12.711 1 97.38 109 PRO B CA 1
ATOM 2071 C C . PRO B 1 109 ? 10.125 -10.734 -13.445 1 97.38 109 PRO B C 1
ATOM 2073 O O . PRO B 1 109 ? 10.227 -10.703 -14.672 1 97.38 109 PRO B O 1
ATOM 2076 N N . ASP B 1 110 ? 10.656 -11.672 -12.656 1 97.44 110 ASP B N 1
ATOM 2077 C CA . ASP B 1 110 ? 11.508 -12.727 -13.211 1 97.44 110 ASP B CA 1
ATOM 2078 C C . ASP B 1 110 ? 10.859 -14.102 -13.039 1 97.44 110 ASP B C 1
ATOM 2080 O O . ASP B 1 110 ? 10.977 -14.961 -13.914 1 97.44 110 ASP B O 1
ATOM 2084 N N . HIS B 1 111 ? 10.18 -14.312 -11.883 1 98.19 111 HIS B N 1
ATOM 2085 C CA . HIS B 1 111 ? 9.492 -15.578 -11.617 1 98.19 111 HIS B CA 1
ATOM 2086 C C . HIS B 1 111 ? 8.164 -15.336 -10.906 1 98.19 111 HIS B C 1
ATOM 2088 O O . HIS B 1 111 ? 8.047 -14.422 -10.094 1 98.19 111 HIS B O 1
ATOM 2094 N N . ILE B 1 112 ? 7.223 -16.141 -11.219 1 98.62 112 ILE B N 1
ATOM 2095 C CA . ILE B 1 112 ? 5.953 -16.188 -10.5 1 98.62 112 ILE B CA 1
ATOM 2096 C C . ILE B 1 112 ? 5.676 -17.625 -10.039 1 98.62 112 ILE B C 1
ATOM 2098 O O . ILE B 1 112 ? 5.715 -18.562 -10.836 1 98.62 112 ILE B O 1
ATOM 2102 N N . TYR B 1 113 ? 5.434 -17.781 -8.734 1 98.5 113 TYR B N 1
ATOM 2103 C CA . TYR B 1 113 ? 5.105 -19.078 -8.148 1 98.5 113 TYR B CA 1
ATOM 2104 C C . TYR B 1 113 ? 3.736 -19.031 -7.473 1 98.5 113 TYR B C 1
ATOM 2106 O O . TYR B 1 113 ? 3.387 -18.047 -6.82 1 98.5 113 TYR B O 1
ATOM 2114 N N . ALA B 1 114 ? 3.023 -20.047 -7.691 1 98.25 114 ALA B N 1
ATOM 2115 C CA . ALA B 1 114 ? 1.762 -20.266 -6.992 1 98.25 114 ALA B CA 1
ATOM 2116 C C . ALA B 1 114 ? 1.899 -21.359 -5.934 1 98.25 114 ALA B C 1
ATOM 2118 O O . ALA B 1 114 ? 2.273 -22.484 -6.246 1 98.25 114 ALA B O 1
ATOM 2119 N N . ASP B 1 115 ? 1.699 -20.953 -4.723 1 97.12 115 ASP B N 1
ATOM 2120 C CA . ASP B 1 115 ? 1.647 -21.906 -3.621 1 97.12 115 ASP B CA 1
ATOM 2121 C C . ASP B 1 115 ? 0.209 -22.328 -3.326 1 97.12 115 ASP B C 1
ATOM 2123 O O . ASP B 1 115 ? -0.608 -21.516 -2.902 1 97.12 115 ASP B O 1
ATOM 2127 N N . GLU B 1 116 ? 0.009 -23.609 -3.463 1 94.75 116 GLU B N 1
ATOM 2128 C CA . GLU B 1 116 ? -1.358 -24.125 -3.373 1 94.75 116 GLU B CA 1
ATOM 2129 C C . GLU B 1 116 ? -1.482 -25.188 -2.293 1 94.75 116 GLU B C 1
ATOM 2131 O O . GLU B 1 116 ? -0.527 -25.922 -2.023 1 94.75 116 GLU B O 1
ATOM 2136 N N . SER B 1 117 ? -2.658 -25.219 -1.686 1 91.25 117 SER B N 1
ATOM 2137 C CA . SER B 1 117 ? -2.977 -26.281 -0.745 1 91.25 117 SER B CA 1
ATOM 2138 C C . SER B 1 117 ? -3.141 -27.625 -1.462 1 91.25 117 SER B C 1
ATOM 2140 O O . SER B 1 117 ? -3.096 -27.672 -2.691 1 91.25 117 SER B O 1
ATOM 2142 N N . GLU B 1 118 ? -3.348 -28.625 -0.588 1 87.12 118 GLU B N 1
ATOM 2143 C CA . GLU B 1 118 ? -3.605 -29.938 -1.145 1 87.12 118 GLU B CA 1
ATOM 2144 C C . GLU B 1 118 ? -4.914 -29.969 -1.932 1 87.12 118 GLU B C 1
ATOM 2146 O O . GLU B 1 118 ? -5.043 -30.703 -2.91 1 87.12 118 GLU B O 1
ATOM 2151 N N . SER B 1 119 ? -5.859 -29.156 -1.534 1 86.56 119 SER B N 1
ATOM 2152 C CA . SER B 1 119 ? -7.148 -29.094 -2.209 1 86.56 119 SER B CA 1
ATOM 2153 C C . SER B 1 119 ? -7.07 -28.234 -3.471 1 86.56 119 SER B C 1
ATOM 2155 O O . SER B 1 119 ? -8.039 -28.156 -4.23 1 86.56 119 SER B O 1
ATOM 2157 N N . GLY B 1 120 ? -5.93 -27.609 -3.707 1 87.31 120 GLY B N 1
ATOM 2158 C CA . GLY B 1 120 ? -5.746 -26.812 -4.918 1 87.31 120 GLY B CA 1
ATOM 2159 C C . GLY B 1 120 ? -6.027 -25.344 -4.715 1 87.31 120 GLY B C 1
ATOM 2160 O O . GLY B 1 120 ? -5.977 -24.562 -5.668 1 87.31 120 GLY B O 1
ATOM 2161 N N . GLU B 1 121 ? -6.312 -24.938 -3.506 1 90.69 121 GLU B N 1
ATOM 2162 C CA . GLU B 1 121 ? -6.59 -23.531 -3.223 1 90.69 121 GLU B CA 1
ATOM 2163 C C . GLU B 1 121 ? -5.305 -22.719 -3.182 1 90.69 121 GLU B C 1
ATOM 2165 O O . GLU B 1 121 ? -4.316 -23.125 -2.574 1 90.69 121 GLU B O 1
ATOM 2170 N N . LEU B 1 122 ? -5.309 -21.594 -3.902 1 95.38 122 LEU B N 1
ATOM 2171 C CA . LEU B 1 122 ? -4.145 -20.719 -3.873 1 95.38 122 LEU B CA 1
ATOM 2172 C C . LEU B 1 122 ? -3.988 -20.078 -2.5 1 95.38 122 LEU B C 1
ATOM 2174 O O . LEU B 1 122 ? -4.902 -19.391 -2.023 1 95.38 122 LEU B O 1
ATOM 2178 N N . GLU B 1 123 ? -2.848 -20.281 -1.909 1 96.44 123 GLU B N 1
ATOM 2179 C CA . GLU B 1 123 ? -2.586 -19.703 -0.592 1 96.44 123 GLU B CA 1
ATOM 2180 C C . GLU B 1 123 ? -1.686 -18.469 -0.692 1 96.44 123 GLU B C 1
ATOM 2182 O O . GLU B 1 123 ? -1.84 -17.516 0.074 1 96.44 123 GLU B O 1
ATOM 2187 N N . CYS B 1 124 ? -0.762 -18.578 -1.662 1 97.75 124 CYS B N 1
ATOM 2188 C CA . CYS B 1 124 ? 0.199 -17.484 -1.801 1 97.75 124 CYS B CA 1
ATOM 2189 C C . CYS B 1 124 ? 0.704 -17.375 -3.234 1 97.75 124 CYS B C 1
ATOM 2191 O O . CYS B 1 124 ? 0.997 -18.391 -3.869 1 97.75 124 CYS B O 1
ATOM 2193 N N . LEU B 1 125 ? 0.736 -16.203 -3.762 1 98.69 125 LEU B N 1
ATOM 2194 C CA . LEU B 1 125 ? 1.435 -15.875 -5 1 98.69 125 LEU B CA 1
ATOM 2195 C C . LEU B 1 125 ? 2.777 -15.219 -4.711 1 98.69 125 LEU B C 1
ATOM 2197 O O . LEU B 1 125 ? 2.84 -14.211 -4.008 1 98.69 125 LEU B O 1
ATOM 2201 N N . ASP B 1 126 ? 3.781 -15.789 -5.16 1 98.5 126 ASP B N 1
ATOM 2202 C CA . ASP B 1 126 ? 5.156 -15.336 -4.965 1 98.5 126 ASP B CA 1
ATOM 2203 C C . ASP B 1 126 ? 5.746 -14.797 -6.266 1 98.5 126 ASP B C 1
ATOM 2205 O O . ASP B 1 126 ? 5.949 -15.555 -7.219 1 98.5 126 ASP B O 1
ATOM 2209 N N . ILE B 1 127 ? 6 -13.492 -6.34 1 98.56 127 ILE B N 1
ATOM 2210 C CA . ILE B 1 127 ? 6.574 -12.867 -7.523 1 98.56 127 ILE B CA 1
ATOM 2211 C C . ILE B 1 127 ? 7.965 -12.328 -7.199 1 98.56 127 ILE B C 1
ATOM 2213 O O . ILE B 1 127 ? 8.117 -11.469 -6.328 1 98.56 127 ILE B O 1
ATOM 2217 N N . GLU B 1 128 ? 8.945 -12.812 -7.883 1 98.06 128 GLU B N 1
ATOM 2218 C CA . GLU B 1 128 ? 10.32 -12.375 -7.707 1 98.06 128 GLU B CA 1
ATOM 2219 C C . GLU B 1 128 ? 10.773 -11.484 -8.859 1 98.06 128 GLU B C 1
ATOM 2221 O O . GLU B 1 128 ? 10.539 -11.805 -10.023 1 98.06 128 GLU B O 1
ATOM 2226 N N . ASP B 1 129 ? 11.406 -10.367 -8.492 1 97.06 129 ASP B N 1
ATOM 2227 C CA . ASP B 1 129 ? 11.875 -9.492 -9.555 1 97.06 129 ASP B CA 1
ATOM 2228 C C . ASP B 1 129 ? 13.367 -9.688 -9.805 1 97.06 129 ASP B C 1
ATOM 2230 O O . ASP B 1 129 ? 14.008 -10.531 -9.172 1 97.06 129 ASP B O 1
ATOM 2234 N N . ALA B 1 130 ? 13.906 -8.992 -10.766 1 94.62 130 ALA B N 1
ATOM 2235 C CA . ALA B 1 130 ? 15.289 -9.141 -11.219 1 94.62 130 ALA B CA 1
ATOM 2236 C C . ALA B 1 130 ? 16.266 -8.758 -10.117 1 94.62 130 ALA B C 1
ATOM 2238 O O . ALA B 1 130 ? 17.438 -9.156 -10.148 1 94.62 130 ALA B O 1
ATOM 2239 N N . ASP B 1 131 ? 15.812 -7.969 -9.148 1 94.12 131 ASP B N 1
ATOM 2240 C CA . ASP B 1 131 ? 16.672 -7.531 -8.055 1 94.12 131 ASP B CA 1
ATOM 2241 C C . ASP B 1 131 ? 16.562 -8.461 -6.852 1 94.12 131 ASP B C 1
ATOM 2243 O O . ASP B 1 131 ? 17.031 -8.133 -5.762 1 94.12 131 ASP B O 1
ATOM 2247 N N . GLN B 1 132 ? 15.891 -9.547 -6.969 1 94.69 132 GLN B N 1
ATOM 2248 C CA . GLN B 1 132 ? 15.742 -10.594 -5.969 1 94.69 132 GLN B CA 1
ATOM 2249 C C . GLN B 1 132 ? 14.883 -10.125 -4.797 1 94.69 132 GLN B C 1
ATOM 2251 O O . GLN B 1 132 ? 15.109 -10.539 -3.654 1 94.69 132 GLN B O 1
ATOM 2256 N N . VAL B 1 133 ? 14.023 -9.203 -5.117 1 96.31 133 VAL B N 1
ATOM 2257 C CA . VAL B 1 133 ? 12.969 -8.859 -4.172 1 96.31 133 VAL B CA 1
ATOM 2258 C C . VAL B 1 133 ? 11.719 -9.695 -4.453 1 96.31 133 VAL B C 1
ATOM 2260 O O . VAL B 1 133 ? 11.266 -9.766 -5.598 1 96.31 133 VAL B O 1
ATOM 2263 N N . LYS B 1 134 ? 11.266 -10.328 -3.395 1 97.56 134 LYS B N 1
ATOM 2264 C CA . LYS B 1 134 ? 10.039 -11.117 -3.498 1 97.56 134 LYS B CA 1
ATOM 2265 C C . LYS B 1 134 ? 8.836 -10.328 -2.998 1 97.56 134 LYS B C 1
ATOM 2267 O O . LYS B 1 134 ? 8.914 -9.648 -1.972 1 97.56 134 LYS B O 1
ATOM 2272 N N . THR B 1 135 ? 7.793 -10.281 -3.801 1 97.81 135 THR B N 1
ATOM 2273 C CA . THR B 1 135 ? 6.477 -9.859 -3.342 1 97.81 135 THR B CA 1
ATOM 2274 C C . THR B 1 135 ? 5.578 -11.062 -3.09 1 97.81 135 THR B C 1
ATOM 2276 O O . THR B 1 135 ? 5.336 -11.867 -3.996 1 97.81 135 THR B O 1
ATOM 2279 N N . LEU B 1 136 ? 5.152 -11.18 -1.847 1 98.06 136 LEU B N 1
ATOM 2280 C CA . LEU B 1 136 ? 4.266 -12.266 -1.44 1 98.06 136 LEU B CA 1
ATOM 2281 C C . LEU B 1 136 ? 2.85 -11.75 -1.204 1 98.06 136 LEU B C 1
ATOM 2283 O O . LEU B 1 136 ? 2.641 -10.836 -0.402 1 98.06 136 LEU B O 1
ATOM 2287 N N . ILE B 1 137 ? 1.927 -12.266 -1.975 1 98.44 137 ILE B N 1
ATOM 2288 C CA . ILE B 1 137 ? 0.508 -11.992 -1.776 1 98.44 137 ILE B CA 1
ATOM 2289 C C . ILE B 1 137 ? -0.157 -13.188 -1.098 1 98.44 137 ILE B C 1
ATOM 2291 O O . ILE B 1 137 ? -0.3 -14.258 -1.703 1 98.44 137 ILE B O 1
ATOM 2295 N N . PHE B 1 138 ? -0.61 -13.008 0.092 1 97.81 138 PHE B N 1
ATOM 2296 C CA . PHE B 1 138 ? -1.265 -14.062 0.852 1 97.81 138 PHE B CA 1
ATOM 2297 C C . PHE B 1 138 ? -2.779 -13.969 0.722 1 97.81 138 PHE B C 1
ATOM 2299 O O . PHE B 1 138 ? -3.371 -12.938 1.047 1 97.81 138 PHE B O 1
ATOM 2306 N N . PHE B 1 139 ? -3.33 -15.031 0.228 1 97.12 139 PHE B N 1
ATOM 2307 C CA . PHE B 1 139 ? -4.785 -15.109 0.133 1 97.12 139 PHE B CA 1
ATOM 2308 C C . PHE B 1 139 ? -5.383 -15.656 1.422 1 97.12 139 PHE B C 1
ATOM 2310 O O . PHE B 1 139 ? -5.242 -16.844 1.721 1 97.12 139 PHE B O 1
ATOM 2317 N N . GLU B 1 140 ? -6.043 -14.766 2.117 1 94.44 140 GLU B N 1
ATOM 2318 C CA . GLU B 1 140 ? -6.477 -15.055 3.48 1 94.44 140 GLU B CA 1
ATOM 2319 C C . GLU B 1 140 ? -7.773 -15.859 3.486 1 94.44 140 GLU B C 1
ATOM 2321 O O . GLU B 1 140 ? -8.664 -15.617 2.668 1 94.44 140 GLU B O 1
ATOM 2326 N N . PRO B 1 141 ? -7.793 -16.734 4.426 1 87.56 141 PRO B N 1
ATOM 2327 C CA . PRO B 1 141 ? -9.086 -17.422 4.57 1 87.56 141 PRO B CA 1
ATOM 2328 C C . PRO B 1 141 ? -10.211 -16.469 4.969 1 87.56 141 PRO B C 1
ATOM 2330 O O . PRO B 1 141 ? -9.953 -15.414 5.559 1 87.56 141 PRO B O 1
ATOM 2333 N N . GLN B 1 142 ? -11.391 -16.766 4.52 1 81.81 142 GLN B N 1
ATOM 2334 C CA . GLN B 1 142 ? -12.547 -15.938 4.84 1 81.81 142 GLN B CA 1
ATOM 2335 C C . GLN B 1 142 ? -12.805 -15.914 6.344 1 81.81 142 GLN B C 1
ATOM 2337 O O . GLN B 1 142 ? -12.688 -16.938 7.016 1 81.81 142 GLN B O 1
ATOM 2342 N N . ARG B 1 143 ? -12.719 -14.766 6.848 1 74.06 143 ARG B N 1
ATOM 2343 C CA . ARG B 1 143 ? -13.062 -14.578 8.258 1 74.06 143 ARG B CA 1
ATOM 2344 C C . ARG B 1 143 ? -14.523 -14.188 8.414 1 74.06 143 ARG B C 1
ATOM 2346 O O . ARG B 1 143 ? -15.133 -13.656 7.488 1 74.06 143 ARG B O 1
ATOM 2353 N N . ALA B 1 144 ? -14.906 -14.477 9.68 1 62.72 144 ALA B N 1
ATOM 2354 C CA . ALA B 1 144 ? -16.25 -14.023 10.039 1 62.72 144 ALA B CA 1
ATOM 2355 C C . ALA B 1 144 ? -16.359 -12.508 9.906 1 62.72 144 ALA B C 1
ATOM 2357 O O . ALA B 1 144 ? -15.469 -11.773 10.32 1 62.72 144 ALA B O 1
ATOM 2358 N N . GLY B 1 145 ? -17.172 -11.875 9.047 1 61.5 145 GLY B N 1
ATOM 2359 C CA . GLY B 1 145 ? -17.344 -10.438 8.883 1 61.5 145 GLY B CA 1
ATOM 2360 C C . GLY B 1 145 ? -16.906 -9.938 7.523 1 61.5 145 GLY B C 1
ATOM 2361 O O . GLY B 1 145 ? -17.172 -8.781 7.164 1 61.5 145 GLY B O 1
ATOM 2362 N N . ASP B 1 146 ? -16.016 -10.82 6.984 1 63.69 146 ASP B N 1
ATOM 2363 C CA . ASP B 1 146 ? -15.609 -10.406 5.648 1 63.69 146 ASP B CA 1
ATOM 2364 C C . ASP B 1 146 ? -16.828 -10.141 4.758 1 63.69 146 ASP B C 1
ATOM 2366 O O . ASP B 1 146 ? -16.734 -9.383 3.789 1 63.69 146 ASP B O 1
ATOM 2370 N N . GLU B 1 147 ? -17.938 -10.711 5.051 1 55.84 147 GLU B N 1
ATOM 2371 C CA . GLU B 1 147 ? -19.141 -10.578 4.242 1 55.84 147 GLU B CA 1
ATOM 2372 C C . GLU B 1 147 ? -19.734 -9.18 4.355 1 55.84 147 GLU B C 1
ATOM 2374 O O . GLU B 1 147 ? -20.484 -8.742 3.477 1 55.84 147 GLU B O 1
ATOM 2379 N N . LEU B 1 148 ? -19.656 -8.633 5.477 1 49.66 148 LEU B N 1
ATOM 2380 C CA . LEU B 1 148 ? -20.531 -7.504 5.754 1 49.66 148 LEU B CA 1
ATOM 2381 C C . LEU B 1 148 ? -20.359 -6.406 4.711 1 49.66 148 LEU B C 1
ATOM 2383 O O . LEU B 1 148 ? -21.203 -5.512 4.598 1 49.66 148 LEU B O 1
ATOM 2387 N N . GLY B 1 149 ? -19.328 -6.137 4.121 1 45.03 149 GLY B N 1
ATOM 2388 C CA . GLY B 1 149 ? -19.406 -4.941 3.295 1 45.03 149 GLY B CA 1
ATOM 2389 C C . GLY B 1 149 ? -20.297 -5.105 2.082 1 45.03 149 GLY B C 1
ATOM 2390 O O . GLY B 1 149 ? -20.469 -4.168 1.299 1 45.03 149 GLY B O 1
ATOM 2391 N N . ILE B 1 150 ? -20.469 -6.297 1.424 1 40.72 150 ILE B N 1
ATOM 2392 C CA . ILE B 1 150 ? -21.516 -6.328 0.404 1 40.72 150 ILE B CA 1
ATOM 2393 C C . ILE B 1 150 ? -22.875 -6.391 1.071 1 40.72 150 ILE B C 1
ATOM 2395 O O . ILE B 1 150 ? -23.328 -7.461 1.496 1 40.72 150 ILE B O 1
ATOM 2399 N N . GLY B 1 151 ? -23.141 -5.809 2.1 1 35.19 151 GLY B N 1
ATOM 2400 C CA . GLY B 1 151 ? -24.484 -5.852 2.637 1 35.19 151 GLY B CA 1
ATOM 2401 C C . GLY B 1 151 ? -25.562 -5.797 1.563 1 35.19 151 GLY B C 1
ATOM 2402 O O . GLY B 1 151 ? -25.562 -4.887 0.733 1 35.19 151 GLY B O 1
ATOM 2403 N N . ALA B 1 152 ? -26.25 -6.926 1.131 1 32.66 152 ALA B N 1
ATOM 2404 C CA . ALA B 1 152 ? -27.562 -6.922 0.482 1 32.66 152 ALA B CA 1
ATOM 2405 C C . ALA B 1 152 ? -28.5 -5.918 1.147 1 32.66 152 ALA B C 1
ATOM 2407 O O . ALA B 1 152 ? -28.516 -5.793 2.375 1 32.66 152 ALA B O 1
ATOM 2408 N N . PRO B 1 153 ? -28.906 -4.844 0.433 1 32.16 153 PRO B N 1
ATOM 2409 C CA . PRO B 1 153 ? -30.031 -4.102 1.019 1 32.16 153 PRO B CA 1
ATOM 2410 C C . PRO B 1 153 ? -31.078 -5.016 1.652 1 32.16 153 PRO B C 1
ATOM 2412 O O . PRO B 1 153 ? -31.359 -6.09 1.119 1 32.16 153 PRO B O 1
ATOM 2415 N N . SER B 1 154 ? -31.062 -5.211 2.939 1 26.05 154 SER B N 1
ATOM 2416 C CA . SER B 1 154 ? -32.375 -5.691 3.33 1 26.05 154 SER B CA 1
ATOM 2417 C C . SER B 1 154 ? -33.5 -4.797 2.762 1 26.05 154 SER B C 1
ATOM 2419 O O . SER B 1 154 ? -33.312 -3.578 2.688 1 26.05 154 SER B O 1
#

Nearest PDB structures (foldseek):
  8v1k-assembly2_B  TM=4.546E-01  e=6.339E-02  Francisella tularensis subsp. tularensis SCHU S4
  1yiv-assembly1_A  TM=2.270E-01  e=1.187E+00  Equus caballus
  2qm9-assembly1_A  TM=2.887E-01  e=3.097E+00  Mus musculus
  7yf1-assembly1_A  TM=2.247E-01  e=4.263E+00  Mus musculus
  5bvs-assembly2_B  TM=2.349E-01  e=4.263E+00  Pygoscelis papua

Solvent-accessible surface area (backbone atoms only — not comparable to full-atom values): 17525 Å² total; per-residue (Å²): 130,86,79,78,75,77,75,76,74,76,79,75,76,73,76,79,74,77,70,73,78,64,62,81,88,68,64,76,58,71,45,78,43,75,56,54,76,92,44,44,52,61,52,32,46,51,46,24,63,75,41,48,62,39,41,27,35,32,32,33,34,30,90,89,70,40,78,39,61,46,31,38,77,28,26,30,58,39,36,40,65,43,56,82,93,38,94,61,20,27,39,41,37,33,33,33,53,94,86,50,41,38,39,36,60,39,64,36,53,69,47,41,33,42,30,20,41,82,89,62,48,69,40,32,41,40,39,28,24,76,83,59,38,33,38,38,40,33,48,51,77,88,49,93,65,68,60,58,80,69,62,71,82,125,131,85,78,81,73,76,76,76,73,77,78,75,78,74,78,78,73,76,70,74,76,64,61,82,90,67,65,76,59,71,44,78,43,75,56,56,76,92,43,44,53,61,52,32,45,51,46,23,64,76,43,48,63,38,42,26,32,34,31,34,34,31,89,89,73,39,78,39,62,46,31,40,77,27,27,29,57,39,38,38,64,43,56,82,93,38,95,62,23,29,40,40,37,34,34,34,52,94,85,50,42,38,40,35,59,41,65,35,52,69,47,39,32,42,31,19,40,84,88,63,48,71,41,33,42,39,38,28,25,77,84,58,39,32,40,38,40,34,49,50,78,88,50,95,65,69,58,57,80,70,59,71,81,125

Secondary structure (DSSP, 8-state):
-----------------------TT-----EEEEPPGGGHHHHHHHHHHHTTT-EEEEEEEETTTEEEEEEEEEEEEEEEEE-TT-SS-EEEEEESSTT--EEEEEESEEEEEEEE-TT--EEEEEEEETTSPEEEEEEPPPPTTGGGGS----/-----------------------TT-----EEEEPPGGGHHHHHHHHHHHTTT-EEEEEEEETTTEEEEEEEEEEEEEEEEE-TT-SS-EEEEEESSTT--EEEEEESEEEEEEEE-TTS-EEEEEEEETTSPEEEEEEPPPPTTGGGGS----

Sequence (308 aa):
MPGKQARSTPRTHKPYGFAEQRNPEGKHMHHTREIPREGWGDYLALLSNLERDHWVRIETESVDFGDQPLAGRLPLVEIALESKGSDQGSVEIIVGRPGGEVTHRILKPDHIYADESESGELECLDIEDADQVKTLIFFEPQRAGDELGIGAPSMPGKQARSTPRTHKPYGFAEQRNPEGKHMHHTREIPREGWGDYLALLSNLERDHWVRIETESVDFGDQPLAGRLPLVEIALESKGSDQGSVEIIVGRPGGEVTHRILKPDHIYADESESGELECLDIEDADQVKTLIFFEPQRAGDELGIGAPS

Radius of gyration: 29.66 Å; Cα contacts (8 Å, |Δi|>4): 581; chains: 2; bounding box: 94×118×81 Å

pLDDT: mean 79.95, std 25.07, range [25.86, 98.69]

Foldseek 3Di:
DPPPPDPPPPPPPDPPPPPPPCPPVVPFDKDKDWDDPVCVAVVQQVVFVVQAQFWKWKWKADPVPGIGGDDDTFGWHGWGWACPPHNLTKIWTWTHDVPDIDIDIGPRWDIWMFIATPVGHTAWIWTAHPNRMIMIMGGDDDDDPSPPVVPDDD/DPPDPPPPPPPPPDPPPPPPPCPPVVPQDKDKDWDDPVCVAVVQQVVFVVQAQFWKWKWKADPVPGIGGDDDTFGWHGWGWACPPHNLTKIWTWTHDVPDIDIDIGPRWDIWMFIATPVGHTAWIWTAHPNRMIMIMGGDDDDDPSPPVVPDPD